Protein 3N0X (pdb70)

Nearest PDB structures (foldseek):
  4eyk-assembly1_A  TM=7.683E-01  e=2.616E-23  Rhodopseudomonas palustris BisB5
  3i45-assembly1_A  TM=7.660E-01  e=7.668E-22  Rhodospirillum rubrum ATCC 11170
  4evr-assembly1_A  TM=7.223E-01  e=6.754E-21  Rhodopseudomonas palustris CGA009
  3i09-assembly2_B  TM=7.618E-01  e=1.055E-19  Burkholderia mallei
  3n0w-assembly2_B  TM=8.210E-01  e=8.557E-17  Paraburkholderia xenovorans LB400

Secondary structure (DSSP, 8-state):
-EEEEEEE--SSTTHHHHHHHHHH--HHHHTTT--BTTBPEEEEEEE-TT-HHHHHHHHHHHHHTS--SEEEE-SSHHHHHHHHHHHHHHT--EEE-S---GGGGTTT--TTEEE-SPPHHHHHHHHHHHH--TTEEEEEEEESSHHHHHHHHHHHHHHTTTT-EEEEEEEE-TT----HHHHHHHHHHHTT-SSEEEEEE---SSS-HHHHHH--GGGGTEEEEE----TTGGGGGGGS---EE-S--TTS--SHHHHHHHHHHHHHHSS---HHHHHHHHH--HHHHHHHHTS--HHHHHH------BTTB--B-TTT-BB----EEEEE--TTSSS-EEEEEE---TT--PPP----

CATH classification: 3.40.50.2300 (+1 more: 3.40.50.2300)

Radius of gyration: 20.74 Å; Cα contacts (8 Å, |Δi|>4): 827; chains: 1; bounding box: 63×39×49 Å

InterPro domains:
  IPR028081 Leucine-binding protein domain [PF13458] (19-359)
  IPR028082 Periplasmic binding protein-like I [SSF53822] (19-384)
  IPR051010 Branched-chain amino acid transport protein [PTHR30483] (4-380)

B-factor: mean 21.17, std 8.71, range [10.09, 65.75]

Organism: Rhodopseudomonas palustris (strain ATCC BAA-98 / CGA009) (NCBI:txid258594)

Solvent-accessible surface area: 14949 Å² total

Structure (mmCIF, N/CA/C/O backbone):
data_3N0X
#
_entry.id   3N0X
#
_cell.length_a   58.736
_cell.length_b   41.806
_cell.length_c   75.979
_cell.angle_alpha   90.000
_cell.angle_beta   110.630
_cell.angle_gamma   90.000
#
_symmetry.space_group_name_H-M   'P 1 21 1'
#
loop_
_entity.id
_entity.type
_entity.pdbx_description
1 polymer 'Possible substrate binding protein of ABC transporter system'
2 non-polymer GLYCEROL
3 water water
#
loop_
_atom_site.group_PDB
_atom_site.id
_atom_site.type_symbol
_atom_site.label_atom_id
_atom_site.label_alt_id
_atom_site.label_comp_id
_atom_site.label_asym_id
_atom_site.label_entity_id
_atom_site.label_seq_id
_atom_site.pdbx_PDB_ins_code
_atom_site.Cartn_x
_atom_site.Cartn_y
_atom_site.Cartn_z
_atom_site.occupancy
_atom_site.B_iso_or_equiv
_atom_site.auth_seq_id
_atom_site.auth_comp_id
_atom_site.auth_asym_id
_atom_site.auth_atom_id
_atom_site.pdbx_PDB_model_num
ATOM 1 N N . ASP A 1 4 ? -1.544 3.622 63.451 1.00 37.55 18 ASP A N 1
ATOM 2 C CA . ASP A 1 4 ? -1.094 2.523 64.357 1.00 38.06 18 ASP A CA 1
ATOM 3 C C . ASP A 1 4 ? 0.420 2.121 64.326 1.00 35.08 18 ASP A C 1
ATOM 4 O O . ASP A 1 4 ? 0.972 1.922 65.422 1.00 35.67 18 ASP A O 1
ATOM 9 N N . LEU A 1 5 ? 1.098 1.983 63.162 1.00 29.24 19 LEU A N 1
ATOM 10 C CA . LEU A 1 5 ? 2.571 1.943 63.169 1.00 24.86 19 LEU A CA 1
ATOM 11 C C . LEU A 1 5 ? 2.995 3.403 63.043 1.00 23.43 19 LEU A C 1
ATOM 12 O O . LEU A 1 5 ? 2.847 4.038 61.979 1.00 21.57 19 LEU A O 1
ATOM 17 N N . LYS A 1 6 ? 3.461 3.967 64.157 1.00 21.22 20 LYS A N 1
ATOM 18 C CA A LYS A 1 6 ? 3.770 5.381 64.231 0.50 20.77 20 LYS A CA 1
ATOM 19 C CA B LYS A 1 6 ? 3.767 5.381 64.190 0.50 20.67 20 LYS A CA 1
ATOM 20 C C . LYS A 1 6 ? 5.274 5.583 64.146 1.00 18.82 20 LYS A C 1
ATOM 21 O O . LYS A 1 6 ? 5.995 5.152 65.026 1.00 19.17 20 LYS A O 1
ATOM 26 N N . ILE A 1 7 ? 5.727 6.232 63.082 1.00 17.23 21 ILE A N 1
ATOM 27 C CA . ILE A 1 7 ? 7.161 6.504 62.849 1.00 17.14 21 ILE A CA 1
ATOM 28 C C . ILE A 1 7 ? 7.411 7.985 62.979 1.00 18.48 21 ILE A C 1
ATOM 29 O O . ILE A 1 7 ? 6.758 8.784 62.336 1.00 19.68 21 ILE A O 1
ATOM 34 N N . ALA A 1 8 ? 8.349 8.342 63.849 1.00 16.64 22 ALA A N 1
ATOM 35 C CA . ALA A 1 8 ? 8.752 9.709 64.021 1.00 16.62 22 ALA A CA 1
ATOM 36 C C . ALA A 1 8 ? 9.982 9.991 63.173 1.00 16.53 22 ALA A C 1
ATOM 37 O O . ALA A 1 8 ? 10.928 9.222 63.203 1.00 18.62 22 ALA A O 1
ATOM 39 N N . LEU A 1 9 ? 9.950 11.076 62.405 1.00 14.59 23 LEU A N 1
ATOM 40 C CA . LEU A 1 9 ? 11.119 11.558 61.713 1.00 14.38 23 LEU A CA 1
ATOM 41 C C . LEU A 1 9 ? 11.590 12.854 62.361 1.00 15.58 23 LEU A C 1
ATOM 42 O O . LEU A 1 9 ? 10.850 13.856 62.400 1.00 16.70 23 LEU A O 1
ATOM 47 N N . ILE A 1 10 ? 12.818 12.849 62.876 1.00 14.46 24 ILE A N 1
ATOM 48 C CA . ILE A 1 10 ? 13.417 14.039 63.463 1.00 15.06 24 ILE A CA 1
ATOM 49 C C . ILE A 1 10 ? 14.365 14.527 62.391 1.00 15.54 24 ILE A C 1
ATOM 50 O O . ILE A 1 10 ? 15.161 13.762 61.867 1.00 14.66 24 ILE A O 1
ATOM 55 N N . TYR A 1 11 ? 14.287 15.802 62.055 1.00 15.17 25 TYR A N 1
ATOM 56 C CA . TYR A 1 11 ? 15.062 16.377 60.953 1.00 15.15 25 TYR A CA 1
ATOM 57 C C . TYR A 1 11 ? 15.207 17.886 61.074 1.00 15.37 25 TYR A C 1
ATOM 58 O O . TYR A 1 11 ? 14.406 18.538 61.751 1.00 16.52 25 TYR A O 1
ATOM 67 N N . GLY A 1 12 ? 16.249 18.426 60.434 1.00 15.13 26 GLY A N 1
ATOM 68 C CA . GLY A 1 12 ? 16.511 19.850 60.522 1.00 16.87 26 GLY A CA 1
ATOM 69 C C . GLY A 1 12 ? 15.775 20.593 59.429 1.00 17.97 26 GLY A C 1
ATOM 70 O O . GLY A 1 12 ? 16.406 21.191 58.527 1.00 18.21 26 GLY A O 1
ATOM 71 N N . LYS A 1 13 ? 14.452 20.494 59.477 1.00 18.58 27 LYS A N 1
ATOM 72 C CA . LYS A 1 13 ? 13.573 21.063 58.447 1.00 20.34 27 LYS A CA 1
ATOM 73 C C . LYS A 1 13 ? 13.776 22.555 58.268 1.00 21.55 27 LYS A C 1
ATOM 74 O O . LYS A 1 13 ? 13.631 23.064 57.154 1.00 21.14 27 LYS A O 1
ATOM 80 N N . THR A 1 14 ? 14.061 23.283 59.348 1.00 21.51 28 THR A N 1
ATOM 81 C CA . THR A 1 14 ? 14.447 24.682 59.200 1.00 21.27 28 THR A CA 1
ATOM 82 C C . THR A 1 14 ? 15.866 24.894 59.677 1.00 21.61 28 THR A C 1
ATOM 83 O O . THR A 1 14 ? 16.414 24.123 60.439 1.00 20.80 28 THR A O 1
ATOM 87 N N . GLY A 1 15 ? 16.503 25.940 59.191 1.00 22.25 29 GLY A N 1
ATOM 88 C CA . GLY A 1 15 ? 17.890 26.150 59.509 1.00 22.36 29 GLY A CA 1
ATOM 89 C C . GLY A 1 15 ? 18.835 25.727 58.411 1.00 22.14 29 GLY A C 1
ATOM 90 O O . GLY A 1 15 ? 18.428 25.523 57.246 1.00 21.86 29 GLY A O 1
ATOM 91 N N . PRO A 1 16 ? 20.107 25.524 58.766 1.00 23.48 30 PRO A N 1
ATOM 92 C CA . PRO A 1 16 ? 21.118 25.353 57.731 1.00 22.74 30 PRO A CA 1
ATOM 93 C C . PRO A 1 16 ? 21.011 24.062 56.894 1.00 21.77 30 PRO A C 1
ATOM 94 O O . PRO A 1 16 ? 21.490 24.004 55.758 1.00 22.12 30 PRO A O 1
ATOM 98 N N . LEU A 1 17 ? 20.370 23.033 57.440 1.00 19.38 31 LEU A N 1
ATOM 99 C CA . LEU A 1 17 ? 20.285 21.755 56.738 1.00 18.39 31 LEU A CA 1
ATOM 100 C C . LEU A 1 17 ? 18.903 21.546 56.111 1.00 19.09 31 LEU A C 1
ATOM 101 O O . LEU A 1 17 ? 18.565 20.402 55.725 1.00 17.31 31 LEU A O 1
ATOM 106 N N . GLU A 1 18 ? 18.117 22.620 55.996 1.00 18.96 32 GLU A N 1
ATOM 107 C CA . GLU A 1 18 ? 16.751 22.557 55.425 1.00 18.91 32 GLU A CA 1
ATOM 108 C C . GLU A 1 18 ? 16.630 21.704 54.137 1.00 18.96 32 GLU A C 1
ATOM 109 O O . GLU A 1 18 ? 15.732 20.847 54.023 1.00 17.52 32 GLU A O 1
ATOM 112 N N . ALA A 1 19 ? 17.513 21.932 53.172 1.00 18.17 33 ALA A N 1
ATOM 113 C CA . ALA A 1 19 ? 17.374 21.251 51.873 1.00 19.26 33 ALA A CA 1
ATOM 114 C C . ALA A 1 19 ? 17.529 19.734 52.020 1.00 18.64 33 ALA A C 1
ATOM 115 O O . ALA A 1 19 ? 16.851 18.932 51.332 1.00 18.99 33 ALA A O 1
ATOM 117 N N . TYR A 1 20 ? 18.448 19.364 52.897 1.00 16.64 34 TYR A N 1
ATOM 118 C CA . TYR A 1 20 ? 18.788 17.969 53.097 1.00 17.02 34 TYR A CA 1
ATOM 119 C C . TYR A 1 20 ? 17.670 17.272 53.839 1.00 15.95 34 TYR A C 1
ATOM 120 O O . TYR A 1 20 ? 17.286 16.135 53.522 1.00 14.78 34 TYR A O 1
ATOM 129 N N . ALA A 1 21 ? 17.158 17.934 54.850 1.00 15.45 35 ALA A N 1
ATOM 130 C CA . ALA A 1 21 ? 16.031 17.408 55.634 1.00 13.70 35 ALA A CA 1
ATOM 131 C C . ALA A 1 21 ? 14.836 17.161 54.744 1.00 14.32 35 ALA A C 1
ATOM 132 O O . ALA A 1 21 ? 14.149 16.146 54.883 1.00 15.18 35 ALA A O 1
ATOM 134 N N . LYS A 1 22 ? 14.536 18.075 53.830 1.00 14.99 36 LYS A N 1
ATOM 135 C CA A LYS A 1 22 ? 13.389 17.876 52.950 0.50 14.56 36 LYS A CA 1
ATOM 136 C CA B LYS A 1 22 ? 13.421 17.892 52.908 0.50 15.05 36 LYS A CA 1
ATOM 137 C C . LYS A 1 22 ? 13.593 16.625 52.068 1.00 14.00 36 LYS A C 1
ATOM 138 O O . LYS A 1 22 ? 12.626 15.872 51.816 1.00 15.25 36 LYS A O 1
ATOM 143 N N . GLN A 1 23 ? 14.834 16.396 51.627 1.00 14.07 37 GLN A N 1
ATOM 144 C CA A GLN A 1 23 ? 15.134 15.210 50.826 0.60 13.63 37 GLN A CA 1
ATOM 145 C CA B GLN A 1 23 ? 15.135 15.224 50.821 0.40 13.54 37 GLN A CA 1
ATOM 146 C C . GLN A 1 23 ? 15.013 13.925 51.636 1.00 12.61 37 GLN A C 1
ATOM 147 O O . GLN A 1 23 ? 14.554 12.904 51.116 1.00 13.70 37 GLN A O 1
ATOM 158 N N . THR A 1 24 ? 15.444 13.953 52.904 1.00 12.83 38 THR A N 1
ATOM 159 C CA . THR A 1 24 ? 15.290 12.799 53.771 1.00 12.61 38 THR A CA 1
ATOM 160 C C . THR A 1 24 ? 13.806 12.436 53.835 1.00 13.05 38 THR A C 1
ATOM 161 O O . THR A 1 24 ? 13.445 11.273 53.698 1.00 13.10 38 THR A O 1
ATOM 165 N N . GLU A 1 25 ? 12.951 13.422 54.066 1.00 11.93 39 GLU A N 1
ATOM 166 C CA . GLU A 1 25 ? 11.501 13.179 54.177 1.00 13.48 39 GLU A CA 1
ATOM 167 C C . GLU A 1 25 ? 10.949 12.597 52.875 1.00 13.68 39 GLU A C 1
ATOM 168 O O . GLU A 1 25 ? 10.192 11.637 52.904 1.00 12.49 39 GLU A O 1
ATOM 174 N N . THR A 1 26 ? 11.317 13.183 51.747 1.00 13.53 40 THR A N 1
ATOM 175 C CA . THR A 1 26 ? 10.888 12.620 50.446 1.00 13.37 40 THR A CA 1
ATOM 176 C C . THR A 1 26 ? 11.279 11.134 50.314 1.00 12.99 40 THR A C 1
ATOM 177 O O . THR A 1 26 ? 10.462 10.300 49.889 1.00 13.81 40 THR A O 1
ATOM 181 N N . GLY A 1 27 ? 12.524 10.814 50.661 1.00 12.45 41 GLY A N 1
ATOM 182 C CA . GLY A 1 27 ? 12.994 9.418 50.565 1.00 12.63 41 GLY A CA 1
ATOM 183 C C . GLY A 1 27 ? 12.239 8.506 51.498 1.00 13.06 41 GLY A C 1
ATOM 184 O O . GLY A 1 27 ? 11.884 7.356 51.135 1.00 12.17 41 GLY A O 1
ATOM 185 N N . LEU A 1 28 ? 12.017 8.959 52.735 1.00 13.18 42 LEU A N 1
ATOM 186 C CA . LEU A 1 28 ? 11.248 8.172 53.696 1.00 12.96 42 LEU A CA 1
ATOM 187 C C . LEU A 1 28 ? 9.832 7.876 53.138 1.00 11.60 42 LEU A C 1
ATOM 188 O O . LEU A 1 28 ? 9.380 6.714 53.163 1.00 13.08 42 LEU A O 1
ATOM 209 N N . GLY A 1 31 ? 10.029 5.511 50.117 1.00 12.36 45 GLY A N 1
ATOM 210 C CA . GLY A 1 31 ? 10.369 4.185 50.555 1.00 11.11 45 GLY A CA 1
ATOM 211 C C . GLY A 1 31 ? 9.226 3.410 51.205 1.00 11.95 45 GLY A C 1
ATOM 212 O O . GLY A 1 31 ? 9.067 2.204 50.976 1.00 13.05 45 GLY A O 1
ATOM 213 N N . LEU A 1 32 ? 8.422 4.116 52.012 1.00 12.01 46 LEU A N 1
ATOM 214 C CA . LEU A 1 32 ? 7.269 3.487 52.644 1.00 11.51 46 LEU A CA 1
ATOM 215 C C . LEU A 1 32 ? 6.207 3.146 51.574 1.00 12.18 46 LEU A C 1
ATOM 216 O O . LEU A 1 32 ? 5.542 2.101 51.634 1.00 13.61 46 LEU A O 1
ATOM 221 N N . GLU A 1 33 ? 6.046 4.051 50.618 1.00 12.78 47 GLU A N 1
ATOM 222 C CA . GLU A 1 33 ? 5.179 3.809 49.465 1.00 13.59 47 GLU A CA 1
ATOM 223 C C . GLU A 1 33 ? 5.632 2.525 48.717 1.00 12.20 47 GLU A C 1
ATOM 224 O O . GLU A 1 33 ? 4.841 1.607 48.423 1.00 14.13 47 GLU A O 1
ATOM 230 N N . TYR A 1 34 ? 6.930 2.452 48.409 1.00 13.07 48 TYR A N 1
ATOM 231 C CA . TYR A 1 34 ? 7.464 1.280 47.692 1.00 12.63 48 TYR A CA 1
ATOM 232 C C . TYR A 1 34 ? 7.210 0.003 48.497 1.00 13.20 48 TYR A C 1
ATOM 233 O O . TYR A 1 34 ? 6.729 -1.014 47.947 1.00 14.54 48 TYR A O 1
ATOM 242 N N . ALA A 1 35 ? 7.551 0.035 49.788 1.00 12.76 49 ALA A N 1
ATOM 243 C CA . ALA A 1 35 ? 7.525 -1.172 50.651 1.00 14.29 49 ALA A CA 1
ATOM 244 C C . ALA A 1 35 ? 6.138 -1.713 50.800 1.00 16.33 49 ALA A C 1
ATOM 245 O O . ALA A 1 35 ? 5.982 -2.916 50.997 1.00 19.75 49 ALA A O 1
ATOM 247 N N . THR A 1 36 ? 5.133 -0.843 50.727 1.00 14.13 50 THR A N 1
ATOM 248 C CA . THR A 1 36 ? 3.739 -1.205 50.974 1.00 14.92 50 THR A CA 1
ATOM 249 C C . THR A 1 36 ? 2.902 -1.236 49.711 1.00 16.52 50 THR A C 1
ATOM 250 O O . THR A 1 36 ? 1.662 -1.342 49.779 1.00 18.20 50 THR A O 1
ATOM 254 N N . LYS A 1 37 ? 3.555 -1.148 48.537 1.00 17.47 51 LYS A N 1
ATOM 255 C CA . LYS A 1 37 ? 2.862 -1.121 47.244 1.00 18.43 51 LYS A CA 1
ATOM 256 C C . LYS A 1 37 ? 1.789 -0.050 47.214 1.00 17.70 51 LYS A C 1
ATOM 257 O O . LYS A 1 37 ? 0.692 -0.252 46.646 1.00 19.13 51 LYS A O 1
ATOM 263 N N . GLY A 1 38 ? 2.114 1.094 47.840 1.00 17.84 52 GLY A N 1
ATOM 264 C CA . GLY A 1 38 ? 1.243 2.252 47.916 1.00 19.51 52 GLY A CA 1
ATOM 265 C C . GLY A 1 38 ? 0.120 2.216 48.935 1.00 20.32 52 GLY A C 1
ATOM 266 O O . GLY A 1 38 ? -0.655 3.172 48.996 1.00 24.85 52 GLY A O 1
ATOM 267 N N . THR A 1 39 ? -0.034 1.134 49.686 1.00 18.59 53 THR A N 1
ATOM 268 C CA . THR A 1 39 ? -1.134 1.024 50.645 1.00 18.49 53 THR A CA 1
ATOM 269 C C . THR A 1 39 ? -0.888 1.779 51.946 1.00 18.91 53 THR A C 1
ATOM 270 O O . THR A 1 39 ? -1.838 2.095 52.669 1.00 19.95 53 THR A O 1
ATOM 282 N N . THR A 1 41 ? 0.032 0.477 54.538 1.00 20.65 55 THR A N 1
ATOM 283 C CA A THR A 1 41 ? -0.351 -0.444 55.604 0.50 22.58 55 THR A CA 1
ATOM 284 C CA B THR A 1 41 ? -0.378 -0.436 55.576 0.50 22.46 55 THR A CA 1
ATOM 285 C C . THR A 1 41 ? 0.613 -1.601 55.582 1.00 23.44 55 THR A C 1
ATOM 286 O O . THR A 1 41 ? 1.076 -2.004 54.518 1.00 22.13 55 THR A O 1
ATOM 293 N N . LEU A 1 42 ? 0.894 -2.130 56.772 1.00 23.89 56 LEU A N 1
ATOM 294 C CA . LEU A 1 42 ? 1.817 -3.232 56.970 1.00 25.74 56 LEU A CA 1
ATOM 295 C C . LEU A 1 42 ? 1.199 -4.205 57.962 1.00 26.89 56 LEU A C 1
ATOM 296 O O . LEU A 1 42 ? 0.989 -3.844 59.126 1.00 27.41 56 LEU A O 1
ATOM 301 N N . ASP A 1 43 ? 0.912 -5.420 57.503 1.00 30.52 57 ASP A N 1
ATOM 302 C CA . ASP A 1 43 ? 0.314 -6.455 58.361 1.00 32.76 57 ASP A CA 1
ATOM 303 C C . ASP A 1 43 ? -0.904 -5.870 59.104 1.00 33.93 57 ASP A C 1
ATOM 304 O O . ASP A 1 43 ? -1.031 -6.044 60.317 1.00 34.41 57 ASP A O 1
ATOM 309 N N . GLY A 1 44 ? -1.746 -5.129 58.382 1.00 34.24 58 GLY A N 1
ATOM 310 C CA . GLY A 1 44 ? -2.959 -4.534 58.962 1.00 35.87 58 GLY A CA 1
ATOM 311 C C . GLY A 1 44 ? -2.803 -3.187 59.667 1.00 36.64 58 GLY A C 1
ATOM 312 O O . GLY A 1 44 ? -3.801 -2.522 59.985 1.00 36.89 58 GLY A O 1
ATOM 313 N N . ARG A 1 45 ? -1.567 -2.774 59.940 1.00 34.12 59 ARG A N 1
ATOM 314 C CA . ARG A 1 45 ? -1.336 -1.520 60.633 1.00 33.62 59 ARG A CA 1
ATOM 315 C C . ARG A 1 45 ? -1.198 -0.405 59.619 1.00 29.37 59 ARG A C 1
ATOM 316 O O . ARG A 1 45 ? -0.381 -0.510 58.709 1.00 26.52 59 ARG A O 1
ATOM 324 N N . LYS A 1 46 ? -1.942 0.678 59.796 1.00 26.17 60 LYS A N 1
ATOM 325 C CA A LYS A 1 46 ? -1.777 1.880 58.999 0.40 25.58 60 LYS A CA 1
ATOM 326 C CA B LYS A 1 46 ? -1.758 1.864 58.970 0.60 25.82 60 LYS A CA 1
ATOM 327 C C . LYS A 1 46 ? -0.462 2.550 59.416 1.00 24.51 60 LYS A C 1
ATOM 328 O O . LYS A 1 46 ? -0.216 2.713 60.602 1.00 24.85 60 LYS A O 1
ATOM 339 N N . ILE A 1 47 ? 0.371 2.920 58.457 1.00 21.07 61 ILE A N 1
ATOM 340 C CA . ILE A 1 47 ? 1.648 3.602 58.784 1.00 20.33 61 ILE A CA 1
ATOM 341 C C . ILE A 1 47 ? 1.399 5.097 58.805 1.00 22.31 61 ILE A C 1
ATOM 342 O O . ILE A 1 47 ? 0.893 5.640 57.845 1.00 23.95 61 ILE A O 1
ATOM 347 N N . VAL A 1 48 ? 1.764 5.741 59.918 1.00 20.78 62 VAL A N 1
ATOM 348 C CA . VAL A 1 48 ? 1.626 7.191 60.084 1.00 21.82 62 VAL A CA 1
ATOM 349 C C . VAL A 1 48 ? 2.999 7.762 60.429 1.00 20.36 62 VAL A C 1
ATOM 350 O O . VAL A 1 48 ? 3.669 7.281 61.330 1.00 20.99 62 VAL A O 1
ATOM 354 N N . VAL A 1 49 ? 3.407 8.769 59.677 1.00 19.63 63 VAL A N 1
ATOM 355 C CA . VAL A 1 49 ? 4.656 9.447 59.923 1.00 19.74 63 VAL A CA 1
ATOM 356 C C . VAL A 1 49 ? 4.404 10.797 60.568 1.00 20.97 63 VAL A C 1
ATOM 357 O O . VAL A 1 49 ? 3.616 11.586 60.051 1.00 22.36 63 VAL A O 1
ATOM 361 N N . ILE A 1 50 ? 5.059 11.011 61.714 1.00 20.56 64 ILE A N 1
ATOM 362 C CA A ILE A 1 50 ? 5.035 12.252 62.487 0.50 22.15 64 ILE A CA 1
ATOM 363 C CA B ILE A 1 50 ? 4.999 12.320 62.358 0.50 21.99 64 ILE A CA 1
ATOM 364 C C . ILE A 1 50 ? 6.386 12.917 62.276 1.00 21.47 64 ILE A C 1
ATOM 365 O O . ILE A 1 50 ? 7.382 12.297 62.635 1.00 22.96 64 ILE A O 1
ATOM 374 N N . THR A 1 51 ? 6.435 14.134 61.747 1.00 21.20 65 THR A N 1
ATOM 375 C CA . THR A 1 51 ? 7.701 14.850 61.568 1.00 20.57 65 THR A CA 1
ATOM 376 C C . THR A 1 51 ? 7.918 15.913 62.663 1.00 21.09 65 THR A C 1
ATOM 377 O O . THR A 1 51 ? 6.968 16.560 63.119 1.00 21.81 65 THR A O 1
ATOM 381 N N . LYS A 1 52 ? 9.174 16.058 63.087 1.00 19.35 66 LYS A N 1
ATOM 382 C CA . LYS A 1 52 ? 9.553 16.971 64.157 1.00 18.42 66 LYS A CA 1
ATOM 383 C C . LYS A 1 52 ? 10.787 17.725 63.660 1.00 18.04 66 LYS A C 1
ATOM 384 O O . LYS A 1 52 ? 11.870 17.151 63.511 1.00 16.98 66 LYS A O 1
ATOM 390 N N . ASP A 1 53 ? 10.633 19.018 63.441 1.00 17.36 67 ASP A N 1
ATOM 391 C CA . ASP A 1 53 ? 11.735 19.876 63.062 1.00 17.15 67 ASP A CA 1
ATOM 392 C C . ASP A 1 53 ? 12.578 20.218 64.281 1.00 18.34 67 ASP A C 1
ATOM 393 O O . ASP A 1 53 ? 12.060 20.803 65.250 1.00 21.35 67 ASP A O 1
ATOM 398 N N . ASP A 1 54 ? 13.860 19.857 64.259 1.00 16.82 68 ASP A N 1
ATOM 399 C CA . ASP A 1 54 ? 14.764 20.210 65.353 1.00 17.80 68 ASP A CA 1
ATOM 400 C C . ASP A 1 54 ? 15.646 21.422 65.100 1.00 19.44 68 ASP A C 1
ATOM 401 O O . ASP A 1 54 ? 16.437 21.791 65.956 1.00 19.10 68 ASP A O 1
ATOM 406 N N . GLN A 1 55 ? 15.503 22.043 63.934 1.00 19.62 69 GLN A N 1
ATOM 407 C CA . GLN A 1 55 ? 16.288 23.208 63.534 1.00 19.31 69 GLN A CA 1
ATOM 408 C C . GLN A 1 55 ? 17.789 22.982 63.582 1.00 18.85 69 GLN A C 1
ATOM 409 O O . GLN A 1 55 ? 18.555 23.922 63.609 1.00 19.75 69 GLN A O 1
ATOM 415 N N . SER A 1 56 ? 18.203 21.722 63.535 1.00 17.57 70 SER A N 1
ATOM 416 C CA . SER A 1 56 ? 19.604 21.345 63.711 1.00 18.78 70 SER A CA 1
ATOM 417 C C . SER A 1 56 ? 20.202 21.950 64.992 1.00 18.67 70 SER A C 1
ATOM 418 O O . SER A 1 56 ? 21.399 22.291 65.027 1.00 19.61 70 SER A O 1
ATOM 421 N N . LYS A 1 57 ? 19.361 22.080 66.022 1.00 19.86 71 LYS A N 1
ATOM 422 C CA A LYS A 1 57 ? 19.803 22.529 67.345 0.50 19.36 71 LYS A CA 1
ATOM 423 C CA B LYS A 1 57 ? 19.794 22.535 67.348 0.50 19.36 71 LYS A CA 1
ATOM 424 C C . LYS A 1 57 ? 19.689 21.354 68.327 1.00 18.79 71 LYS A C 1
ATOM 425 O O . LYS A 1 57 ? 18.606 20.820 68.546 1.00 20.50 71 LYS A O 1
ATOM 436 N N . PRO A 1 58 ? 20.816 20.947 68.928 1.00 18.90 72 PRO A N 1
ATOM 437 C CA . PRO A 1 58 ? 20.766 19.729 69.753 1.00 19.47 72 PRO A CA 1
ATOM 438 C C . PRO A 1 58 ? 19.759 19.731 70.885 1.00 19.72 72 PRO A C 1
ATOM 439 O O . PRO A 1 58 ? 19.099 18.721 71.102 1.00 20.26 72 PRO A O 1
ATOM 443 N N . ASP A 1 59 ? 19.603 20.852 71.595 1.00 21.20 73 ASP A N 1
ATOM 444 C CA . ASP A 1 59 ? 18.646 20.889 72.711 1.00 22.83 73 ASP A CA 1
ATOM 445 C C . ASP A 1 59 ? 17.202 20.724 72.216 1.00 21.11 73 ASP A C 1
ATOM 446 O O . ASP A 1 59 ? 16.368 20.105 72.868 1.00 21.43 73 ASP A O 1
ATOM 451 N N . LEU A 1 60 ? 16.901 21.303 71.060 1.00 20.39 74 LEU A N 1
ATOM 452 C CA . LEU A 1 60 ? 15.585 21.165 70.477 1.00 19.86 74 LEU A CA 1
ATOM 453 C C . LEU A 1 60 ? 15.388 19.732 69.988 1.00 18.61 74 LEU A C 1
ATOM 454 O O . LEU A 1 60 ? 14.279 19.206 70.074 1.00 19.98 74 LEU A O 1
ATOM 459 N N . SER A 1 61 ? 16.452 19.110 69.481 1.00 16.81 75 SER A N 1
ATOM 460 C CA . SER A 1 61 ? 16.360 17.739 68.990 1.00 16.26 75 SER A CA 1
ATOM 461 C C . SER A 1 61 ? 15.996 16.768 70.117 1.00 17.20 75 SER A C 1
ATOM 462 O O . SER A 1 61 ? 15.078 15.938 69.980 1.00 16.96 75 SER A O 1
ATOM 465 N N . LYS A 1 62 ? 16.680 16.907 71.265 1.00 18.64 76 LYS A N 1
ATOM 466 C CA A LYS A 1 62 ? 16.451 16.050 72.432 0.50 18.76 76 LYS A CA 1
ATOM 467 C CA B LYS A 1 62 ? 16.440 15.976 72.357 0.50 19.00 76 LYS A CA 1
ATOM 468 C C . LYS A 1 62 ? 15.017 16.149 72.886 1.00 19.59 76 LYS A C 1
ATOM 469 O O . LYS A 1 62 ? 14.374 15.156 73.234 1.00 19.24 76 LYS A O 1
ATOM 478 N N . ALA A 1 63 ? 14.506 17.395 72.903 1.00 19.46 77 ALA A N 1
ATOM 479 C CA . ALA A 1 63 ? 13.120 17.640 73.310 1.00 21.02 77 ALA A CA 1
ATOM 480 C C . ALA A 1 63 ? 12.104 17.089 72.303 1.00 20.41 77 ALA A C 1
ATOM 481 O O . ALA A 1 63 ? 11.088 16.459 72.689 1.00 19.64 77 ALA A O 1
ATOM 483 N N . ALA A 1 64 ? 12.367 17.300 71.010 1.00 19.60 78 ALA A N 1
ATOM 484 C CA . ALA A 1 64 ? 11.476 16.780 69.942 1.00 17.96 78 ALA A CA 1
ATOM 485 C C . ALA A 1 64 ? 11.381 15.273 69.980 1.00 16.58 78 ALA A C 1
ATOM 486 O O . ALA A 1 64 ? 10.316 14.694 69.838 1.00 17.50 78 ALA A O 1
ATOM 488 N N . LEU A 1 65 ? 12.510 14.618 70.194 1.00 17.52 79 LEU A N 1
ATOM 489 C CA . LEU A 1 65 ? 12.519 13.161 70.189 1.00 15.63 79 LEU A CA 1
ATOM 490 C C . LEU A 1 65 ? 11.783 12.592 71.402 1.00 16.47 79 LEU A C 1
ATOM 491 O O . LEU A 1 65 ? 11.044 11.629 71.283 1.00 16.79 79 LEU A O 1
ATOM 496 N N . ALA A 1 66 ? 12.018 13.189 72.569 1.00 18.51 80 ALA A N 1
ATOM 497 C CA . ALA A 1 66 ? 11.287 12.802 73.755 1.00 19.91 80 ALA A CA 1
ATOM 498 C C . ALA A 1 66 ? 9.789 12.979 73.548 1.00 19.44 80 ALA A C 1
ATOM 499 O O . ALA A 1 66 ? 8.990 12.108 73.864 1.00 20.62 80 ALA A O 1
ATOM 501 N N . GLU A 1 67 ? 9.413 14.119 72.984 1.00 19.68 81 GLU A N 1
ATOM 502 C CA . GLU A 1 67 ? 8.010 14.367 72.684 1.00 21.65 81 GLU A CA 1
ATOM 503 C C . GLU A 1 67 ? 7.428 13.317 71.729 1.00 20.04 81 GLU A C 1
ATOM 504 O O . GLU A 1 67 ? 6.285 12.865 71.882 1.00 21.53 81 GLU A O 1
ATOM 510 N N . ALA A 1 68 ? 8.219 12.905 70.751 1.00 19.25 82 ALA A N 1
ATOM 511 C CA . ALA A 1 68 ? 7.779 11.885 69.810 1.00 18.42 82 ALA A CA 1
ATOM 512 C C . ALA A 1 68 ? 7.464 10.577 70.490 1.00 18.99 82 ALA A C 1
ATOM 513 O O . ALA A 1 68 ? 6.447 9.962 70.204 1.00 20.99 82 ALA A O 1
ATOM 515 N N . TYR A 1 69 ? 8.360 10.128 71.352 1.00 18.50 83 TYR A N 1
ATOM 516 C CA . TYR A 1 69 ? 8.167 8.888 72.063 1.00 18.79 83 TYR A CA 1
ATOM 517 C C . TYR A 1 69 ? 7.073 8.944 73.122 1.00 21.29 83 TYR A C 1
ATOM 518 O O . TYR A 1 69 ? 6.346 7.972 73.324 1.00 25.11 83 TYR A O 1
ATOM 527 N N . GLN A 1 70 ? 6.997 10.064 73.822 1.00 21.29 84 GLN A N 1
ATOM 528 C CA . GLN A 1 70 ? 6.122 10.171 74.998 1.00 23.94 84 GLN A CA 1
ATOM 529 C C A GLN A 1 70 ? 4.726 10.764 74.809 0.50 25.74 84 GLN A C 1
ATOM 530 C C B GLN A 1 70 ? 4.757 10.564 74.415 0.50 24.47 84 GLN A C 1
ATOM 531 O O A GLN A 1 70 ? 3.816 10.416 75.557 0.50 27.81 84 GLN A O 1
ATOM 532 O O B GLN A 1 70 ? 3.926 9.686 74.148 0.50 24.75 84 GLN A O 1
ATOM 538 N N A ASP A 1 71 ? 4.591 11.746 73.925 0.50 26.13 85 ASP A N 1
ATOM 539 N N B ASP A 1 71 ? 4.589 11.837 74.094 0.50 25.53 85 ASP A N 1
ATOM 540 C CA . ASP A 1 71 ? 3.306 12.389 73.655 1.00 27.40 85 ASP A CA 1
ATOM 541 C C . ASP A 1 71 ? 2.681 11.799 72.390 1.00 29.86 85 ASP A C 1
ATOM 542 O O . ASP A 1 71 ? 1.484 11.480 72.359 1.00 30.17 85 ASP A O 1
ATOM 547 N N . ASP A 1 72 ? 3.490 11.653 71.343 1.00 28.45 86 ASP A N 1
ATOM 548 C CA . ASP A 1 72 ? 2.982 11.133 70.071 1.00 28.80 86 ASP A CA 1
ATOM 549 C C . ASP A 1 72 ? 2.888 9.625 70.075 1.00 27.79 86 ASP A C 1
ATOM 550 O O . ASP A 1 72 ? 2.289 9.050 69.177 1.00 32.74 86 ASP A O 1
ATOM 555 N N . GLY A 1 73 ? 3.511 8.961 71.038 1.00 25.47 87 GLY A N 1
ATOM 556 C CA . GLY A 1 73 ? 3.474 7.505 71.099 1.00 24.84 87 GLY A CA 1
ATOM 557 C C . GLY A 1 73 ? 4.185 6.833 69.920 1.00 26.71 87 GLY A C 1
ATOM 558 O O . GLY A 1 73 ? 3.844 5.695 69.545 1.00 26.78 87 GLY A O 1
ATOM 559 N N . ALA A 1 74 ? 5.190 7.500 69.351 1.00 23.33 88 ALA A N 1
ATOM 560 C CA . ALA A 1 74 ? 5.942 6.875 68.254 1.00 20.88 88 ALA A CA 1
ATOM 561 C C . ALA A 1 74 ? 6.523 5.531 68.660 1.00 22.58 88 ALA A C 1
ATOM 562 O O . ALA A 1 74 ? 7.058 5.359 69.769 1.00 24.14 88 ALA A O 1
ATOM 564 N N . ASP A 1 75 ? 6.396 4.545 67.779 1.00 20.12 89 ASP A N 1
ATOM 565 C CA . ASP A 1 75 ? 6.939 3.229 68.016 1.00 20.48 89 ASP A CA 1
ATOM 566 C C . ASP A 1 75 ? 8.444 3.177 67.774 1.00 19.60 89 ASP A C 1
ATOM 567 O O . ASP A 1 75 ? 9.133 2.319 68.315 1.00 21.24 89 ASP A O 1
ATOM 572 N N . ILE A 1 76 ? 8.931 4.074 66.924 1.00 18.51 90 ILE A N 1
ATOM 573 C CA . ILE A 1 76 ? 10.310 4.076 66.477 1.00 17.12 90 ILE A CA 1
ATOM 574 C C . ILE A 1 76 ? 10.555 5.453 65.878 1.00 16.17 90 ILE A C 1
ATOM 575 O O . ILE A 1 76 ? 9.614 6.139 65.471 1.00 16.77 90 ILE A O 1
ATOM 580 N N . ALA A 1 77 ? 11.805 5.904 65.924 1.00 15.66 91 ALA A N 1
ATOM 581 C CA . ALA A 1 77 ? 12.153 7.194 65.349 1.00 14.95 91 ALA A CA 1
ATOM 582 C C . ALA A 1 77 ? 13.327 7.045 64.414 1.00 14.45 91 ALA A C 1
ATOM 583 O O . ALA A 1 77 ? 14.134 6.114 64.537 1.00 14.58 91 ALA A O 1
ATOM 585 N N . ILE A 1 78 ? 13.391 7.985 63.474 1.00 13.44 92 ILE A N 1
ATOM 586 C CA . ILE A 1 78 ? 14.495 8.131 62.523 1.00 13.35 92 ILE A CA 1
ATOM 587 C C . ILE A 1 78 ? 14.981 9.550 62.623 1.00 13.27 92 ILE A C 1
ATOM 588 O O . ILE A 1 78 ? 14.168 10.459 62.650 1.00 14.92 92 ILE A O 1
ATOM 593 N N . GLY A 1 79 ? 16.297 9.767 62.740 1.00 13.45 93 GLY A N 1
ATOM 594 C CA . GLY A 1 79 ? 16.835 11.122 62.768 1.00 14.84 93 GLY A CA 1
ATOM 595 C C . GLY A 1 79 ? 18.340 11.115 62.922 1.00 14.58 93 GLY A C 1
ATOM 596 O O . GLY A 1 79 ? 18.941 10.035 63.105 1.00 14.82 93 GLY A O 1
ATOM 597 N N . THR A 1 80 ? 19.013 12.250 62.799 1.00 13.92 94 THR A N 1
ATOM 598 C CA . THR A 1 80 ? 18.492 13.533 62.346 1.00 13.59 94 THR A CA 1
ATOM 599 C C . THR A 1 80 ? 19.563 14.110 61.426 1.00 14.66 94 THR A C 1
ATOM 600 O O . THR A 1 80 ? 20.572 13.431 61.134 1.00 14.29 94 THR A O 1
ATOM 604 N N . SER A 1 81 ? 19.345 15.323 60.914 1.00 14.38 95 SER A N 1
ATOM 605 C CA . SER A 1 81 ? 20.194 15.829 59.846 1.00 15.21 95 SER A CA 1
ATOM 606 C C . SER A 1 81 ? 21.600 16.161 60.331 1.00 14.99 95 SER A C 1
ATOM 607 O O . SER A 1 81 ? 22.587 15.943 59.636 1.00 16.94 95 SER A O 1
ATOM 610 N N . SER A 1 82 ? 21.681 16.732 61.524 1.00 13.87 96 SER A N 1
ATOM 611 C CA . SER A 1 82 ? 22.946 17.169 62.136 1.00 16.21 96 SER A CA 1
ATOM 612 C C . SER A 1 82 ? 23.519 16.106 63.052 1.00 15.96 96 SER A C 1
ATOM 613 O O . SER A 1 82 ? 22.787 15.610 63.901 1.00 16.52 96 SER A O 1
ATOM 616 N N . SER A 1 83 ? 24.794 15.745 62.872 1.00 15.77 97 SER A N 1
ATOM 617 C CA . SER A 1 83 ? 25.446 14.802 63.792 1.00 16.41 97 SER A CA 1
ATOM 618 C C . SER A 1 83 ? 25.456 15.268 65.234 1.00 16.16 97 SER A C 1
ATOM 619 O O . SER A 1 83 ? 25.286 14.444 66.152 1.00 16.29 97 SER A O 1
ATOM 622 N N . ALA A 1 84 ? 25.688 16.562 65.476 1.00 15.99 98 ALA A N 1
ATOM 623 C CA . ALA A 1 84 ? 25.649 17.056 66.842 1.00 16.53 98 ALA A CA 1
ATOM 624 C C . ALA A 1 84 ? 24.275 16.878 67.488 1.00 15.82 98 ALA A C 1
ATOM 625 O O . ALA A 1 84 ? 24.189 16.463 68.650 1.00 18.00 98 ALA A O 1
ATOM 627 N N . ALA A 1 85 ? 23.209 17.119 66.730 1.00 15.67 99 ALA A N 1
ATOM 628 C CA . ALA A 1 85 ? 21.867 16.876 67.237 1.00 16.81 99 ALA A CA 1
ATOM 629 C C . ALA A 1 85 ? 21.633 15.361 67.470 1.00 15.89 99 ALA A C 1
ATOM 630 O O . ALA A 1 85 ? 21.057 14.971 68.469 1.00 17.49 99 ALA A O 1
ATOM 632 N N . ALA A 1 86 ? 22.060 14.522 66.539 1.00 15.69 100 ALA A N 1
ATOM 633 C CA . ALA A 1 86 ? 21.876 13.080 66.680 1.00 16.27 100 ALA A CA 1
ATOM 634 C C . ALA A 1 86 ? 22.605 12.544 67.913 1.00 16.19 100 ALA A C 1
ATOM 635 O O . ALA A 1 86 ? 22.047 11.721 68.656 1.00 16.16 100 ALA A O 1
ATOM 637 N N . LEU A 1 87 ? 23.829 13.011 68.146 1.00 16.92 101 LEU A N 1
ATOM 638 C CA . LEU A 1 87 ? 24.594 12.564 69.324 1.00 18.04 101 LEU A CA 1
ATOM 639 C C . LEU A 1 87 ? 23.872 12.953 70.627 1.00 18.38 101 LEU A C 1
ATOM 640 O O . LEU A 1 87 ? 23.783 12.143 71.573 1.00 17.79 101 LEU A O 1
ATOM 645 N N . ALA A 1 88 ? 23.290 14.152 70.659 1.00 18.04 102 ALA A N 1
ATOM 646 C CA . ALA A 1 88 ? 22.535 14.599 71.816 1.00 19.92 102 ALA A CA 1
ATOM 647 C C . ALA A 1 88 ? 21.296 13.754 72.047 1.00 19.56 102 ALA A C 1
ATOM 648 O O . ALA A 1 88 ? 20.842 13.600 73.183 1.00 21.09 102 ALA A O 1
ATOM 650 N N . ASP A 1 89 ? 20.742 13.231 70.963 1.00 16.43 103 ASP A N 1
ATOM 651 C CA . ASP A 1 89 ? 19.518 12.446 71.034 1.00 15.91 103 ASP A CA 1
ATOM 652 C C . ASP A 1 89 ? 19.703 11.000 71.507 1.00 17.48 103 ASP A C 1
ATOM 653 O O . ASP A 1 89 ? 18.735 10.381 71.922 1.00 17.29 103 ASP A O 1
ATOM 658 N N . LEU A 1 90 ? 20.917 10.454 71.409 1.00 16.77 104 LEU A N 1
ATOM 659 C CA . LEU A 1 90 ? 21.077 9.024 71.671 1.00 15.83 104 LEU A CA 1
ATOM 660 C C . LEU A 1 90 ? 20.579 8.622 73.083 1.00 16.47 104 LEU A C 1
ATOM 661 O O . LEU A 1 90 ? 19.877 7.635 73.227 1.00 17.92 104 LEU A O 1
ATOM 666 N N . PRO A 1 91 ? 20.917 9.409 74.132 1.00 17.43 105 PRO A N 1
ATOM 667 C CA . PRO A 1 91 ? 20.457 9.034 75.477 1.00 17.52 105 PRO A CA 1
ATOM 668 C C . PRO A 1 91 ? 18.941 9.081 75.642 1.00 18.76 105 PRO A C 1
ATOM 669 O O . PRO A 1 91 ? 18.400 8.405 76.524 1.00 19.24 105 PRO A O 1
ATOM 673 N N . VAL A 1 92 ? 18.259 9.860 74.804 1.00 17.67 106 VAL A N 1
ATOM 674 C CA . VAL A 1 92 ? 16.794 9.928 74.840 1.00 18.78 106 VAL A CA 1
ATOM 675 C C . VAL A 1 92 ? 16.163 8.598 74.415 1.00 17.30 106 VAL A C 1
ATOM 676 O O . VAL A 1 92 ? 15.167 8.148 74.984 1.00 18.77 106 VAL A O 1
ATOM 680 N N . ALA A 1 93 ? 16.755 7.970 73.407 1.00 16.62 107 ALA A N 1
ATOM 681 C CA . ALA A 1 93 ? 16.308 6.651 73.006 1.00 16.34 107 ALA A CA 1
ATOM 682 C C . ALA A 1 93 ? 16.419 5.655 74.155 1.00 18.01 107 ALA A C 1
ATOM 683 O O . ALA A 1 93 ? 15.480 4.920 74.447 1.00 17.12 107 ALA A O 1
ATOM 685 N N . GLU A 1 94 ? 17.560 5.672 74.847 1.00 17.65 108 GLU A N 1
ATOM 686 C CA . GLU A 1 94 ? 17.765 4.779 75.971 1.00 18.73 108 GLU A CA 1
ATOM 687 C C . GLU A 1 94 ? 16.786 5.095 77.103 1.00 17.76 108 GLU A C 1
ATOM 688 O O . GLU A 1 94 ? 16.221 4.174 77.700 1.00 18.31 108 GLU A O 1
ATOM 694 N N . GLU A 1 95 ? 16.589 6.379 77.418 1.00 17.96 109 GLU A N 1
ATOM 695 C CA . GLU A 1 95 ? 15.683 6.768 78.518 1.00 19.43 109 GLU A CA 1
ATOM 696 C C . GLU A 1 95 ? 14.254 6.271 78.300 1.00 18.05 109 GLU A C 1
ATOM 697 O O . GLU A 1 95 ? 13.599 5.827 79.223 1.00 19.05 109 GLU A O 1
ATOM 700 N N . ASN A 1 96 ? 13.789 6.369 77.050 1.00 17.29 110 ASN A N 1
ATOM 701 C CA . ASN A 1 96 ? 12.447 5.950 76.676 1.00 17.91 110 ASN A CA 1
ATOM 702 C C . ASN A 1 96 ? 12.303 4.495 76.242 1.00 18.29 110 ASN A C 1
ATOM 703 O O . ASN A 1 96 ? 11.193 4.053 75.987 1.00 18.97 110 ASN A O 1
ATOM 708 N N . LYS A 1 97 ? 13.432 3.776 76.175 1.00 18.51 111 LYS A N 1
ATOM 709 C CA A LYS A 1 97 ? 13.474 2.376 75.737 0.60 17.42 111 LYS A CA 1
ATOM 710 C CA B LYS A 1 97 ? 13.445 2.366 75.760 0.40 17.72 111 LYS A CA 1
ATOM 711 C C . LYS A 1 97 ? 12.779 2.204 74.388 1.00 17.49 111 LYS A C 1
ATOM 712 O O . LYS A 1 97 ? 11.949 1.336 74.203 1.00 17.48 111 LYS A O 1
ATOM 723 N N . LYS A 1 98 ? 13.175 3.065 73.451 1.00 16.75 112 LYS A N 1
ATOM 724 C CA A LYS A 1 98 ? 12.673 3.067 72.078 0.40 15.81 112 LYS A CA 1
ATOM 725 C CA B LYS A 1 98 ? 12.672 3.034 72.087 0.60 16.47 112 LYS A CA 1
ATOM 726 C C . LYS A 1 98 ? 13.852 3.189 71.116 1.00 16.09 112 LYS A C 1
ATOM 727 O O . LYS A 1 98 ? 14.861 3.812 71.429 1.00 15.31 112 LYS A O 1
ATOM 738 N N . ILE A 1 99 ? 13.719 2.592 69.942 1.00 16.53 113 ILE A N 1
ATOM 739 C CA . ILE A 1 99 ? 14.778 2.618 68.954 1.00 14.94 113 ILE A CA 1
ATOM 740 C C . ILE A 1 99 ? 14.847 3.970 68.243 1.00 14.58 113 ILE A C 1
ATOM 741 O O . ILE A 1 99 ? 13.821 4.578 67.919 1.00 15.31 113 ILE A O 1
ATOM 746 N N . LEU A 1 100 ? 16.071 4.392 67.961 1.00 13.37 114 LEU A N 1
ATOM 747 C CA . LEU A 1 100 ? 16.357 5.500 67.063 1.00 12.38 114 LEU A CA 1
ATOM 748 C C . LEU A 1 100 ? 17.217 4.944 65.928 1.00 12.47 114 LEU A C 1
ATOM 749 O O . LEU A 1 100 ? 18.296 4.398 66.174 1.00 14.16 114 LEU A O 1
ATOM 754 N N . ILE A 1 101 ? 16.727 5.077 64.699 1.00 13.05 115 ILE A N 1
ATOM 755 C CA . ILE A 1 101 ? 17.486 4.716 63.501 1.00 13.33 115 ILE A CA 1
ATOM 756 C C . ILE A 1 101 ? 18.121 6.009 63.024 1.00 12.46 115 ILE A C 1
ATOM 757 O O . ILE A 1 101 ? 17.439 6.982 62.669 1.00 15.68 115 ILE A O 1
ATOM 762 N N . VAL A 1 102 ? 19.439 6.047 63.057 1.00 12.53 116 VAL A N 1
ATOM 763 C CA . VAL A 1 102 ? 20.163 7.267 62.734 1.00 12.70 116 VAL A CA 1
ATOM 764 C C . VAL A 1 102 ? 20.319 7.381 61.223 1.00 12.18 116 VAL A C 1
ATOM 765 O O . VAL A 1 102 ? 20.855 6.479 60.560 1.00 12.87 116 VAL A O 1
ATOM 769 N N . GLU A 1 103 ? 19.846 8.523 60.719 1.00 13.10 117 GLU A N 1
ATOM 770 C CA . GLU A 1 103 ? 19.796 8.813 59.287 1.00 11.59 117 GLU A CA 1
ATOM 771 C C . GLU A 1 103 ? 19.463 10.280 59.148 1.00 12.97 117 GLU A C 1
ATOM 772 O O . GLU A 1 103 ? 18.409 10.698 59.618 1.00 13.65 117 GLU A O 1
ATOM 778 N N . PRO A 1 104 ? 20.305 11.057 58.453 1.00 12.89 118 PRO A N 1
ATOM 779 C CA . PRO A 1 104 ? 21.564 10.741 57.755 1.00 13.09 118 PRO A CA 1
ATOM 780 C C . PRO A 1 104 ? 22.866 10.878 58.525 1.00 13.93 118 PRO A C 1
ATOM 781 O O . PRO A 1 104 ? 23.904 10.552 57.960 1.00 14.93 118 PRO A O 1
ATOM 785 N N . ALA A 1 105 ? 22.806 11.333 59.771 1.00 14.76 119 ALA A N 1
ATOM 786 C CA . ALA A 1 105 ? 24.029 11.728 60.523 1.00 13.49 119 ALA A CA 1
ATOM 787 C C . ALA A 1 105 ? 25.144 10.695 60.428 1.00 12.73 119 ALA A C 1
ATOM 788 O O . ALA A 1 105 ? 24.935 9.523 60.777 1.00 14.29 119 ALA A O 1
ATOM 790 N N . VAL A 1 106 ? 26.340 11.157 60.064 1.00 13.94 120 VAL A N 1
ATOM 791 C CA . VAL A 1 106 ? 27.489 10.300 59.766 1.00 14.39 120 VAL A CA 1
ATOM 792 C C . VAL A 1 106 ? 28.501 10.108 60.910 1.00 13.08 120 VAL A C 1
ATOM 793 O O . VAL A 1 106 ? 29.368 9.267 60.802 1.00 14.49 120 VAL A O 1
ATOM 797 N N . ALA A 1 107 ? 28.422 10.875 61.988 1.00 14.28 121 ALA A N 1
ATOM 798 C CA . ALA A 1 107 ? 29.500 10.883 62.983 1.00 13.56 121 ALA A CA 1
ATOM 799 C C . ALA A 1 107 ? 29.827 9.493 63.488 1.00 14.95 121 ALA A C 1
ATOM 800 O O . ALA A 1 107 ? 28.937 8.751 63.907 1.00 13.85 121 ALA A O 1
ATOM 802 N N . ASP A 1 108 ? 31.108 9.133 63.453 1.00 14.21 122 ASP A N 1
ATOM 803 C CA . ASP A 1 108 ? 31.515 7.787 63.864 1.00 14.95 122 ASP A CA 1
ATOM 804 C C . ASP A 1 108 ? 31.114 7.448 65.284 1.00 14.98 122 ASP A C 1
ATOM 805 O O . ASP A 1 108 ? 30.762 6.302 65.587 1.00 16.56 122 ASP A O 1
ATOM 810 N N . GLN A 1 109 ? 31.166 8.446 66.163 1.00 15.36 123 GLN A N 1
ATOM 811 C CA . GLN A 1 109 ? 30.916 8.209 67.597 1.00 15.94 123 GLN A CA 1
ATOM 812 C C . GLN A 1 109 ? 29.507 7.661 67.883 1.00 14.19 123 GLN A C 1
ATOM 813 O O . GLN A 1 109 ? 29.304 7.031 68.933 1.00 15.74 123 GLN A O 1
ATOM 819 N N . ILE A 1 110 ? 28.559 7.883 66.969 1.00 15.56 124 ILE A N 1
ATOM 820 C CA . ILE A 1 110 ? 27.194 7.429 67.134 1.00 14.91 124 ILE A CA 1
ATOM 821 C C . ILE A 1 110 ? 27.120 5.916 67.255 1.00 14.94 124 ILE A C 1
ATOM 822 O O . ILE A 1 110 ? 26.280 5.412 68.001 1.00 16.73 124 ILE A O 1
ATOM 827 N N . THR A 1 111 ? 27.968 5.206 66.522 1.00 14.95 125 THR A N 1
ATOM 828 C CA . THR A 1 111 ? 28.042 3.755 66.638 1.00 14.69 125 THR A CA 1
ATOM 829 C C . THR A 1 111 ? 29.339 3.319 67.350 1.00 16.87 125 THR A C 1
ATOM 830 O O . THR A 1 111 ? 29.722 2.127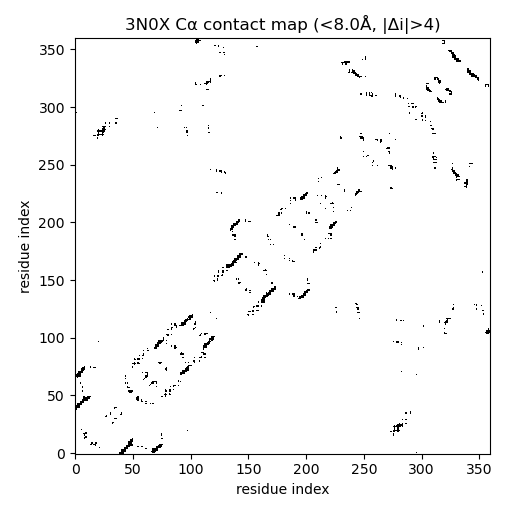 67.300 1.00 19.09 125 THR A O 1
ATOM 834 N N . GLY A 1 112 ? 29.978 4.263 68.019 1.00 17.05 126 GLY A N 1
ATOM 835 C CA . GLY A 1 112 ? 31.210 4.013 68.733 1.00 18.73 126 GLY A CA 1
ATOM 836 C C . GLY A 1 112 ? 31.077 4.318 70.209 1.00 19.60 126 GLY A C 1
ATOM 837 O O . GLY A 1 112 ? 30.265 3.727 70.905 1.00 18.19 126 GLY A O 1
ATOM 838 N N . GLU A 1 113 ? 31.859 5.298 70.656 1.00 21.29 127 GLU A N 1
ATOM 839 C CA . GLU A 1 113 ? 31.975 5.647 72.065 1.00 22.68 127 GLU A CA 1
ATOM 840 C C . GLU A 1 113 ? 30.659 6.095 72.686 1.00 20.90 127 GLU A C 1
ATOM 841 O O . GLU A 1 113 ? 30.454 5.919 73.887 1.00 21.29 127 GLU A O 1
ATOM 844 N N . LYS A 1 114 ? 29.769 6.665 71.868 1.00 18.27 128 LYS A N 1
ATOM 845 C CA . LYS A 1 114 ? 28.524 7.244 72.388 1.00 18.40 128 LYS A CA 1
ATOM 846 C C . LYS A 1 114 ? 27.304 6.381 72.094 1.00 16.96 128 LYS A C 1
ATOM 847 O O . LYS A 1 114 ? 26.166 6.751 72.389 1.00 19.12 128 LYS A O 1
ATOM 853 N N . TRP A 1 115 ? 27.548 5.212 71.520 1.00 17.20 129 TRP A N 1
ATOM 854 C CA . TRP A 1 115 ? 26.479 4.290 71.165 1.00 15.63 129 TRP A CA 1
ATOM 855 C C . TRP A 1 115 ? 25.761 3.692 72.388 1.00 15.71 129 TRP A C 1
ATOM 856 O O . TRP A 1 115 ? 26.334 3.563 73.471 1.00 17.50 129 TRP A O 1
ATOM 867 N N . ASN A 1 116 ? 24.503 3.347 72.185 1.00 16.53 130 ASN A N 1
ATOM 868 C CA . ASN A 1 116 ? 23.780 2.461 73.101 1.00 15.24 130 ASN A CA 1
ATOM 869 C C . ASN A 1 116 ? 22.902 1.486 72.307 1.00 15.77 130 ASN A C 1
ATOM 870 O O . ASN A 1 116 ? 22.709 1.662 71.093 1.00 16.50 130 ASN A O 1
ATOM 875 N N . ARG A 1 117 ? 22.421 0.462 73.002 1.00 17.13 131 ARG A N 1
ATOM 876 C CA . ARG A 1 117 ? 21.716 -0.655 72.378 1.00 16.04 131 ARG A CA 1
ATOM 877 C C . ARG A 1 117 ? 20.446 -0.297 71.598 1.00 16.00 131 ARG A C 1
ATOM 878 O O . ARG A 1 117 ? 19.977 -1.091 70.799 1.00 17.87 131 ARG A O 1
ATOM 886 N N . TYR A 1 118 ? 19.876 0.871 71.857 1.00 15.62 132 TYR A N 1
ATOM 887 C CA . TYR A 1 118 ? 18.658 1.327 71.172 1.00 14.96 132 TYR A CA 1
ATOM 888 C C . TYR A 1 118 ? 18.950 2.052 69.850 1.00 15.01 132 TYR A C 1
ATOM 889 O O . TYR A 1 118 ? 18.027 2.430 69.130 1.00 15.61 132 TYR A O 1
ATOM 898 N N . ILE A 1 119 ? 20.224 2.239 69.560 1.00 13.46 133 ILE A N 1
ATOM 899 C CA . ILE A 1 119 ? 20.687 2.973 68.380 1.00 13.71 133 ILE A CA 1
ATOM 900 C C . ILE A 1 119 ? 21.060 2.018 67.241 1.00 14.47 133 ILE A C 1
ATOM 901 O O . ILE A 1 119 ? 21.883 1.111 67.407 1.00 15.73 133 ILE A O 1
ATOM 906 N N . PHE A 1 120 ? 20.420 2.235 66.086 1.00 13.45 134 PHE A N 1
ATOM 907 C CA . PHE A 1 120 ? 20.800 1.609 64.834 1.00 13.06 134 PHE A CA 1
ATOM 908 C C . PHE A 1 120 ? 21.115 2.747 63.859 1.00 14.53 134 PHE A C 1
ATOM 909 O O . PHE A 1 120 ? 20.769 3.901 64.079 1.00 15.12 134 PHE A O 1
ATOM 917 N N . ARG A 1 121 ? 21.819 2.434 62.784 1.00 13.24 135 ARG A N 1
ATOM 918 C CA . ARG A 1 121 ? 22.151 3.473 61.803 1.00 13.42 135 ARG A CA 1
ATOM 919 C C . ARG A 1 121 ? 22.095 2.931 60.397 1.00 12.98 135 ARG A C 1
ATOM 920 O O . ARG A 1 121 ? 22.843 2.022 60.062 1.00 13.08 135 ARG A O 1
ATOM 928 N N . THR A 1 122 ? 21.256 3.559 59.558 1.00 12.94 136 THR A N 1
ATOM 929 C CA . THR A 1 122 ? 21.242 3.289 58.122 1.00 12.95 136 THR A CA 1
ATOM 930 C C . THR A 1 122 ? 22.223 4.192 57.331 1.00 13.38 136 THR A C 1
ATOM 931 O O . THR A 1 122 ? 22.747 3.746 56.310 1.00 16.67 136 THR A O 1
ATOM 935 N N . GLY A 1 123 ? 22.416 5.424 57.788 1.00 14.22 137 GLY A N 1
ATOM 936 C CA . GLY A 1 123 ? 23.357 6.327 57.144 1.00 15.45 137 GLY A CA 1
ATOM 937 C C . GLY A 1 123 ? 24.740 5.710 57.156 1.00 15.70 137 GLY A C 1
ATOM 938 O O . GLY A 1 123 ? 25.072 4.900 58.032 1.00 16.30 137 GLY A O 1
ATOM 939 N N . ARG A 1 124 ? 25.556 6.014 56.156 1.00 13.59 138 ARG A N 1
ATOM 940 C CA . ARG A 1 124 ? 26.953 5.587 56.258 1.00 14.02 138 ARG A CA 1
ATOM 941 C C . ARG A 1 124 ? 27.640 6.450 57.308 1.00 13.58 138 ARG A C 1
ATOM 942 O O . ARG A 1 124 ? 27.258 7.579 57.562 1.00 14.79 138 ARG A O 1
ATOM 950 N N . ASN A 1 125 ? 28.672 5.905 57.918 1.00 14.05 139 ASN A N 1
ATOM 951 C CA . ASN A 1 125 ? 29.488 6.682 58.837 1.00 13.80 139 ASN A CA 1
ATOM 952 C C . ASN A 1 125 ? 30.743 7.214 58.153 1.00 12.71 139 ASN A C 1
ATOM 953 O O . ASN A 1 125 ? 31.082 6.816 57.035 1.00 12.92 139 ASN A O 1
ATOM 958 N N . SER A 1 126 ? 31.406 8.184 58.805 1.00 14.16 140 SER A N 1
ATOM 959 C CA A SER A 1 126 ? 32.569 8.839 58.200 0.50 13.63 140 SER A CA 1
ATOM 960 C CA B SER A 1 126 ? 32.573 8.844 58.209 0.50 14.37 140 SER A CA 1
ATOM 961 C C . SER A 1 126 ? 33.722 7.853 57.957 1.00 13.40 140 SER A C 1
ATOM 962 O O . SER A 1 126 ? 34.472 7.997 56.996 1.00 14.55 140 SER A O 1
ATOM 967 N N . SER A 1 127 ? 33.846 6.838 58.799 1.00 14.08 141 SER A N 1
ATOM 968 C CA . SER A 1 127 ? 34.812 5.757 58.521 1.00 16.13 141 SER A CA 1
ATOM 969 C C . SER A 1 127 ? 34.510 5.012 57.221 1.00 14.86 141 SER A C 1
ATOM 970 O O . SER A 1 127 ? 35.447 4.715 56.455 1.00 14.36 141 SER A O 1
ATOM 973 N N . GLN A 1 128 ? 33.236 4.702 56.944 1.00 12.87 142 GLN A N 1
ATOM 974 C CA . GLN A 1 128 ? 32.868 4.095 55.663 1.00 13.00 142 GLN A CA 1
ATOM 975 C C . GLN A 1 128 ? 33.288 4.998 54.483 1.00 11.77 142 GLN A C 1
ATOM 976 O O . GLN A 1 128 ? 33.830 4.508 53.481 1.00 12.75 142 GLN A O 1
ATOM 982 N N . ASP A 1 129 ? 33.061 6.311 54.609 1.00 11.53 143 ASP A N 1
ATOM 983 C CA . ASP A 1 129 ? 33.515 7.215 53.549 1.00 12.11 143 ASP A CA 1
ATOM 984 C C . ASP A 1 129 ? 35.047 7.074 53.305 1.00 12.60 143 ASP A C 1
ATOM 985 O O . ASP A 1 129 ? 35.511 6.814 52.206 1.00 14.28 143 ASP A O 1
ATOM 990 N N . ALA A 1 130 ? 35.831 7.180 54.376 1.00 12.85 144 ALA A N 1
ATOM 991 C CA . ALA A 1 130 ? 37.261 7.192 54.240 1.00 13.58 144 ALA A CA 1
ATOM 992 C C . ALA A 1 130 ? 37.802 5.855 53.763 1.00 12.56 144 ALA A C 1
ATOM 993 O O . ALA A 1 130 ? 38.655 5.797 52.889 1.00 13.48 144 ALA A O 1
ATOM 995 N N . ILE A 1 131 ? 37.284 4.775 54.343 1.00 12.48 145 ILE A N 1
ATOM 996 C CA . ILE A 1 131 ? 37.709 3.455 53.985 1.00 12.21 145 ILE A CA 1
ATOM 997 C C . ILE A 1 131 ? 37.379 3.107 52.526 1.00 13.08 145 ILE A C 1
ATOM 998 O O . ILE A 1 131 ? 38.214 2.547 51.797 1.00 12.79 145 ILE A O 1
ATOM 1003 N N . SER A 1 132 ? 36.153 3.402 52.107 1.00 13.08 146 SER A N 1
ATOM 1004 C CA . SER A 1 132 ? 35.784 3.163 50.732 1.00 13.30 146 SER A CA 1
ATOM 1005 C C . SER A 1 132 ? 36.746 3.883 49.769 1.00 12.20 146 SER A C 1
ATOM 1006 O O . SER A 1 132 ? 37.084 3.348 48.718 1.00 11.87 146 SER A O 1
ATOM 1009 N N . ASN A 1 133 ? 37.151 5.102 50.089 1.00 11.61 147 ASN A N 1
ATOM 1010 C CA . ASN A 1 133 ? 38.133 5.800 49.256 1.00 10.87 147 ASN A CA 1
ATOM 1011 C C . ASN A 1 133 ? 39.474 5.091 49.166 1.00 12.42 147 ASN A C 1
ATOM 1012 O O . ASN A 1 133 ? 40.055 4.960 48.097 1.00 12.27 147 ASN A O 1
ATOM 1017 N N . ALA A 1 134 ? 39.957 4.588 50.300 1.00 12.24 148 ALA A N 1
ATOM 1018 C CA . ALA A 1 134 ? 41.233 3.872 50.317 1.00 11.55 148 ALA A CA 1
ATOM 1019 C C . ALA A 1 134 ? 41.161 2.600 49.490 1.00 13.57 148 ALA A C 1
ATOM 1020 O O . ALA A 1 134 ? 42.080 2.289 48.726 1.00 13.56 148 ALA A O 1
ATOM 1022 N N . VAL A 1 135 ? 40.062 1.843 49.629 1.00 12.66 149 VAL A N 1
ATOM 1023 C CA . VAL A 1 135 ? 39.867 0.613 48.888 1.00 13.87 149 VAL A CA 1
ATOM 1024 C C . VAL A 1 135 ? 39.699 0.931 47.384 1.00 13.75 149 VAL A C 1
ATOM 1025 O O . VAL A 1 135 ? 40.201 0.167 46.523 1.00 15.94 149 VAL A O 1
ATOM 1029 N N . ALA A 1 136 ? 39.054 2.052 47.062 1.00 12.97 150 ALA A N 1
ATOM 1030 C CA . ALA A 1 136 ? 38.858 2.426 45.675 1.00 13.63 150 ALA A CA 1
ATOM 1031 C C . ALA A 1 136 ? 40.201 2.716 44.980 1.00 14.09 150 ALA A C 1
ATOM 1032 O O . ALA A 1 136 ? 40.472 2.162 43.899 1.00 15.78 150 ALA A O 1
ATOM 1034 N N . ILE A 1 137 ? 41.044 3.549 45.601 1.00 13.04 151 ILE A N 1
ATOM 1035 C CA . ILE A 1 137 ? 42.217 4.060 44.891 1.00 12.98 151 ILE A CA 1
ATOM 1036 C C . ILE A 1 137 ? 43.532 3.368 45.226 1.00 14.89 151 ILE A C 1
ATOM 1037 O O . ILE A 1 137 ? 44.521 3.537 44.542 1.00 15.65 151 ILE A O 1
ATOM 1042 N N . GLY A 1 138 ? 43.542 2.612 46.308 1.00 15.24 152 GLY A N 1
ATOM 1043 C CA . GLY A 1 138 ? 44.760 1.923 46.746 1.00 17.62 152 GLY A CA 1
ATOM 1044 C C . GLY A 1 138 ? 45.037 0.647 45.987 1.00 18.89 152 GLY A C 1
ATOM 1045 O O . GLY A 1 138 ? 44.250 -0.294 46.007 1.00 18.74 152 GLY A O 1
ATOM 1046 N N . LYS A 1 139 ? 46.155 0.607 45.293 1.00 18.62 153 LYS A N 1
ATOM 1047 C CA . LYS A 1 139 ? 46.562 -0.607 44.578 1.00 19.09 153 LYS A CA 1
ATOM 1048 C C . LYS A 1 139 ? 48.078 -0.645 44.573 1.00 19.73 153 LYS A C 1
ATOM 1049 O O . LYS A 1 139 ? 48.763 0.356 44.859 1.00 18.37 153 LYS A O 1
ATOM 1055 N N . GLN A 1 140 ? 48.616 -1.800 44.207 1.00 21.11 154 GLN A N 1
ATOM 1056 C CA . GLN A 1 140 ? 50.042 -1.899 44.009 1.00 21.92 154 GLN A CA 1
ATOM 1057 C C . GLN A 1 140 ? 50.466 -0.888 42.927 1.00 20.81 154 GLN A C 1
ATOM 1058 O O . GLN A 1 140 ? 49.764 -0.677 41.933 1.00 22.03 154 GLN A O 1
ATOM 1064 N N . GLY A 1 141 ? 51.593 -0.238 43.109 1.00 20.58 155 GLY A N 1
ATOM 1065 C CA . GLY A 1 141 ? 52.039 0.771 42.132 1.00 20.86 155 GLY A CA 1
ATOM 1066 C C . GLY A 1 141 ? 51.486 2.183 42.324 1.00 20.57 155 GLY A C 1
ATOM 1067 O O . GLY A 1 141 ? 51.646 3.047 41.442 1.00 23.54 155 GLY A O 1
ATOM 1068 N N . VAL A 1 142 ? 50.836 2.409 43.460 1.00 18.87 156 VAL A N 1
ATOM 1069 C CA . VAL A 1 142 ? 50.272 3.711 43.803 1.00 16.78 156 VAL A CA 1
ATOM 1070 C C . VAL A 1 142 ? 50.912 4.250 45.090 1.00 17.56 156 VAL A C 1
ATOM 1071 O O . VAL A 1 142 ? 51.066 3.512 46.069 1.00 16.41 156 VAL A O 1
ATOM 1075 N N . THR A 1 143 ? 51.272 5.545 45.074 1.00 16.69 157 THR A N 1
ATOM 1076 C CA . THR A 1 143 ? 51.738 6.257 46.263 1.00 16.38 157 THR A CA 1
ATOM 1077 C C . THR A 1 143 ? 50.789 7.417 46.487 1.00 16.07 157 THR A C 1
ATOM 1078 O O . THR A 1 143 ? 50.468 8.130 45.537 1.00 14.76 157 THR A O 1
ATOM 1082 N N . ILE A 1 144 ? 50.381 7.604 47.752 1.00 15.35 158 ILE A N 1
ATOM 1083 C CA . ILE A 1 144 ? 49.405 8.583 48.146 1.00 14.60 158 ILE A CA 1
ATOM 1084 C C . ILE A 1 144 ? 50.002 9.546 49.178 1.00 14.69 158 ILE A C 1
ATOM 1085 O O . ILE A 1 144 ? 50.793 9.158 50.037 1.00 15.17 158 ILE A O 1
ATOM 1090 N N . ALA A 1 145 ? 49.652 10.835 49.054 1.00 13.35 159 ALA A N 1
ATOM 1091 C CA . ALA A 1 145 ? 49.827 11.798 50.121 1.00 11.44 159 ALA A CA 1
ATOM 1092 C C . ALA A 1 145 ? 48.447 12.309 50.475 1.00 12.75 159 ALA A C 1
ATOM 1093 O O . ALA A 1 145 ? 47.613 12.554 49.570 1.00 12.56 159 ALA A O 1
ATOM 1095 N N . THR A 1 146 ? 48.201 12.551 51.754 1.00 13.42 160 THR A N 1
ATOM 1096 C CA . THR A 1 146 ? 46.885 13.024 52.161 1.00 11.54 160 THR A CA 1
ATOM 1097 C C . THR A 1 146 ? 46.923 14.490 52.616 1.00 12.58 160 THR A C 1
ATOM 1098 O O . THR A 1 146 ? 47.901 14.966 53.164 1.00 12.98 160 THR A O 1
ATOM 1102 N N . LEU A 1 147 ? 45.808 15.189 52.390 1.00 13.10 161 LEU A N 1
ATOM 1103 C CA . LEU A 1 147 ? 45.608 16.541 52.899 1.00 13.04 161 LEU A CA 1
ATOM 1104 C C . LEU A 1 147 ? 44.289 16.518 53.656 1.00 12.80 161 LEU A C 1
ATOM 1105 O O . LEU A 1 147 ? 43.256 16.070 53.140 1.00 12.38 161 LEU A O 1
ATOM 1110 N N . ALA A 1 148 ? 44.326 17.084 54.866 1.00 13.82 162 ALA A N 1
ATOM 1111 C CA . ALA A 1 148 ? 43.163 17.148 55.741 1.00 12.88 162 ALA A CA 1
ATOM 1112 C C . ALA A 1 148 ? 43.268 18.389 56.596 1.00 14.21 162 ALA A C 1
ATOM 1113 O O . ALA A 1 148 ? 44.353 18.981 56.731 1.00 14.04 162 ALA A O 1
ATOM 1115 N N . GLN A 1 149 ? 42.132 18.783 57.161 1.00 14.34 163 GLN A N 1
ATOM 1116 C CA . GLN A 1 149 ? 42.067 19.830 58.183 1.00 13.89 163 GLN A CA 1
ATOM 1117 C C . GLN A 1 149 ? 42.512 19.275 59.548 1.00 13.93 163 GLN A C 1
ATOM 1118 O O . GLN A 1 149 ? 42.258 18.103 59.884 1.00 14.51 163 GLN A O 1
ATOM 1124 N N . ASP A 1 150 ? 43.184 20.130 60.321 1.00 16.06 164 ASP A N 1
ATOM 1125 C CA . ASP A 1 150 ? 43.742 19.750 61.614 1.00 16.11 164 ASP A CA 1
ATOM 1126 C C . ASP A 1 150 ? 42.654 19.788 62.696 1.00 16.70 164 ASP A C 1
ATOM 1127 O O . ASP A 1 150 ? 42.643 20.664 63.576 1.00 17.11 164 ASP A O 1
ATOM 1132 N N . TYR A 1 151 ? 41.754 18.806 62.645 1.00 17.42 165 TYR A N 1
ATOM 1133 C CA . TYR A 1 151 ? 40.673 18.623 63.645 1.00 16.58 165 TYR A CA 1
ATOM 1134 C C . TYR A 1 151 ? 40.195 17.207 63.574 1.00 16.85 165 TYR A C 1
ATOM 1135 O O . TYR A 1 151 ? 40.630 16.462 62.693 1.00 15.06 165 TYR A O 1
ATOM 1144 N N . ALA A 1 152 ? 39.361 16.801 64.524 1.00 16.70 166 ALA A N 1
ATOM 1145 C CA . ALA A 1 152 ? 39.065 15.374 64.652 1.00 17.50 166 ALA A CA 1
ATOM 1146 C C . ALA A 1 152 ? 38.519 14.733 63.376 1.00 17.21 166 ALA A C 1
ATOM 1147 O O . ALA A 1 152 ? 38.935 13.622 63.021 1.00 16.62 166 ALA A O 1
ATOM 1149 N N . PHE A 1 153 ? 37.594 15.407 62.692 1.00 17.73 167 PHE A N 1
ATOM 1150 C CA . PHE A 1 153 ? 37.041 14.866 61.445 1.00 18.08 167 PHE A CA 1
ATOM 1151 C C . PHE A 1 153 ? 38.140 14.507 60.453 1.00 17.24 167 PHE A C 1
ATOM 1152 O O . PHE A 1 153 ? 38.151 13.395 59.858 1.00 16.13 167 PHE A O 1
ATOM 1160 N N . GLY A 1 154 ? 39.061 15.432 60.263 1.00 15.59 168 GLY A N 1
ATOM 1161 C CA . GLY A 1 154 ? 40.163 15.232 59.321 1.00 15.64 168 GLY A CA 1
ATOM 1162 C C . GLY A 1 154 ? 41.122 14.148 59.791 1.00 16.46 168 GLY A C 1
ATOM 1163 O O . GLY A 1 154 ? 41.518 13.248 59.024 1.00 16.91 168 GLY A O 1
ATOM 1164 N N . ARG A 1 155 ? 41.551 14.252 61.050 1.00 15.82 169 ARG A N 1
ATOM 1165 C CA . ARG A 1 155 ? 42.494 13.276 61.589 1.00 17.21 169 ARG A CA 1
ATOM 1166 C C . ARG A 1 155 ? 41.932 11.870 61.668 1.00 16.75 169 ARG A C 1
ATOM 1167 O O . ARG A 1 155 ? 42.609 10.925 61.314 1.00 16.09 169 ARG A O 1
ATOM 1175 N N . ASP A 1 156 ? 40.682 11.738 62.107 1.00 15.51 170 ASP A N 1
ATOM 1176 C CA . ASP A 1 156 ? 40.090 10.437 62.242 1.00 15.88 170 ASP A CA 1
ATOM 1177 C C . ASP A 1 156 ? 39.805 9.851 60.852 1.00 15.52 170 ASP A C 1
ATOM 1178 O O . ASP A 1 156 ? 39.930 8.641 60.645 1.00 17.49 170 ASP A O 1
ATOM 1183 N N . GLY A 1 157 ? 39.449 10.707 59.890 1.00 15.26 171 GLY A N 1
ATOM 1184 C CA . GLY A 1 157 ? 39.198 10.238 58.517 1.00 15.63 171 GLY A CA 1
ATOM 1185 C C . GLY A 1 157 ? 40.477 9.709 57.903 1.00 13.56 171 GLY A C 1
ATOM 1186 O O . GLY A 1 157 ? 40.509 8.626 57.315 1.00 14.70 171 GLY A O 1
ATOM 1187 N N . VAL A 1 158 ? 41.562 10.461 58.038 1.00 14.33 172 VAL A N 1
ATOM 1188 C CA . VAL A 1 158 ? 42.840 9.977 57.490 1.00 14.03 172 VAL A CA 1
ATOM 1189 C C . VAL A 1 158 ? 43.307 8.738 58.229 1.00 15.45 172 VAL A C 1
ATOM 1190 O O . VAL A 1 158 ? 43.814 7.809 57.607 1.00 13.35 172 VAL A O 1
ATOM 1194 N N . ALA A 1 159 ? 43.075 8.666 59.544 1.00 14.51 173 ALA A N 1
ATOM 1195 C CA . ALA A 1 159 ? 43.440 7.455 60.264 1.00 15.04 173 ALA A CA 1
ATOM 1196 C C . ALA A 1 159 ? 42.754 6.233 59.699 1.00 14.86 173 ALA A C 1
ATOM 1197 O O . ALA A 1 159 ? 43.367 5.1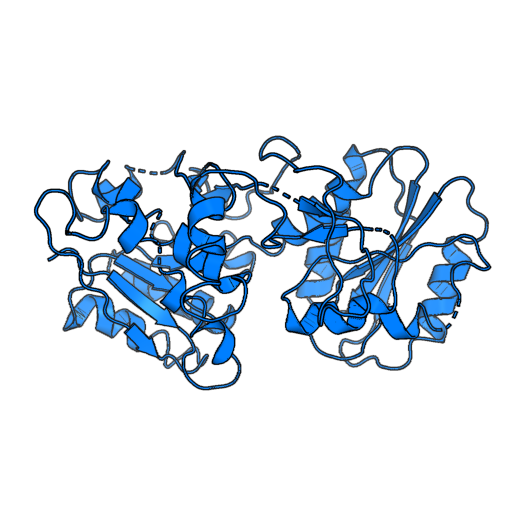71 59.508 1.00 15.56 173 ALA A O 1
ATOM 1199 N N . ALA A 1 160 ? 41.457 6.347 59.438 1.00 14.45 174 ALA A N 1
ATOM 1200 C CA . ALA A 1 160 ? 40.665 5.231 58.883 1.00 13.83 174 ALA A CA 1
ATOM 1201 C C . ALA A 1 160 ? 41.128 4.844 57.469 1.00 13.70 174 ALA A C 1
ATOM 1202 O O . ALA A 1 160 ? 41.265 3.666 57.117 1.00 14.88 174 ALA A O 1
ATOM 1204 N N . PHE A 1 161 ? 41.366 5.877 56.661 1.00 13.63 175 PHE A N 1
ATOM 1205 C CA . PHE A 1 161 ? 41.891 5.702 55.318 1.00 13.84 175 PHE A CA 1
ATOM 1206 C C . PHE A 1 161 ? 43.220 4.950 55.353 1.00 13.64 175 PHE A C 1
ATOM 1207 O O . PHE A 1 161 ? 43.411 4.014 54.573 1.00 14.64 175 PHE A O 1
ATOM 1215 N N . LYS A 1 162 ? 44.143 5.401 56.227 1.00 14.82 176 LYS A N 1
ATOM 1216 C CA . LYS A 1 162 ? 45.516 4.862 56.340 1.00 15.15 176 LYS A CA 1
ATOM 1217 C C . LYS A 1 162 ? 45.496 3.391 56.738 1.00 16.37 176 LYS A C 1
ATOM 1218 O O . LYS A 1 162 ? 46.191 2.575 56.168 1.00 17.97 176 LYS A O 1
ATOM 1224 N N . GLU A 1 163 ? 44.638 3.049 57.675 1.00 15.78 177 GLU A N 1
ATOM 1225 C CA A GLU A 1 163 ? 44.546 1.659 58.092 0.50 16.48 177 GLU A CA 1
ATOM 1226 C CA B GLU A 1 163 ? 44.507 1.658 58.099 0.50 16.84 177 GLU A CA 1
ATOM 1227 C C . GLU A 1 163 ? 44.029 0.769 56.951 1.00 16.85 177 GLU A C 1
ATOM 1228 O O . GLU A 1 163 ? 44.586 -0.316 56.717 1.00 18.56 177 GLU A O 1
ATOM 1239 N N . ALA A 1 164 ? 42.977 1.199 56.230 1.00 15.78 178 ALA A N 1
ATOM 1240 C CA . ALA A 1 164 ? 42.509 0.435 55.077 1.00 14.81 178 ALA A CA 1
ATOM 1241 C C . ALA A 1 164 ? 43.530 0.344 53.946 1.00 14.95 178 ALA A C 1
ATOM 1242 O O . ALA A 1 164 ? 43.627 -0.664 53.238 1.00 17.47 178 ALA A O 1
ATOM 1244 N N . LEU A 1 165 ? 44.261 1.435 53.741 1.00 16.85 179 LEU A N 1
ATOM 1245 C CA . LEU A 1 165 ? 45.207 1.511 52.656 1.00 16.41 179 LEU A CA 1
ATOM 1246 C C . LEU A 1 165 ? 46.309 0.493 52.829 1.00 18.55 179 LEU A C 1
ATOM 1247 O O . LEU A 1 165 ? 46.845 -0.001 51.833 1.00 18.05 179 LEU A O 1
ATOM 1252 N N . ALA A 1 166 ? 46.635 0.180 54.081 1.00 20.51 180 ALA A N 1
ATOM 1253 C CA . ALA A 1 166 ? 47.772 -0.717 54.378 1.00 24.08 180 ALA A CA 1
ATOM 1254 C C . ALA A 1 166 ? 47.628 -2.104 53.764 1.00 26.94 180 ALA A C 1
ATOM 1255 O O . ALA A 1 166 ? 48.616 -2.721 53.392 1.00 30.08 180 ALA A O 1
ATOM 1257 N N . LYS A 1 167 ? 46.397 -2.561 53.572 1.00 26.62 181 LYS A N 1
ATOM 1258 C CA . LYS A 1 167 ? 46.147 -3.875 53.043 1.00 29.74 181 LYS A CA 1
ATOM 1259 C C . LYS A 1 167 ? 46.014 -3.879 51.501 1.00 29.27 181 LYS A C 1
ATOM 1260 O O . LYS A 1 167 ? 45.882 -4.942 50.893 1.00 30.67 181 LYS A O 1
ATOM 1263 N N . THR A 1 168 ? 46.099 -2.707 50.867 1.00 24.43 182 THR A N 1
ATOM 1264 C CA . THR A 1 168 ? 45.827 -2.584 49.438 1.00 21.91 182 THR A CA 1
ATOM 1265 C C . THR A 1 168 ? 47.031 -2.715 48.510 1.00 22.86 182 THR A C 1
ATOM 1266 O O . THR A 1 168 ? 46.852 -2.876 47.297 1.00 25.17 182 THR A O 1
ATOM 1270 N N . GLY A 1 169 ? 48.237 -2.600 49.051 1.00 22.60 183 GLY A N 1
ATOM 1271 C CA . GLY A 1 169 ? 49.454 -2.527 48.223 1.00 22.17 183 GLY A CA 1
ATOM 1272 C C . GLY A 1 169 ? 49.949 -1.102 47.926 1.00 21.17 183 GLY A C 1
ATOM 1273 O O . GLY A 1 169 ? 51.104 -0.913 47.516 1.00 22.27 183 GLY A O 1
ATOM 1274 N N . ALA A 1 170 ? 49.113 -0.087 48.165 1.00 17.86 184 ALA A N 1
ATOM 1275 C CA . ALA A 1 170 ? 49.526 1.309 47.999 1.00 16.94 184 ALA A CA 1
ATOM 1276 C C . ALA A 1 170 ? 50.370 1.767 49.184 1.00 16.65 184 ALA A C 1
ATOM 1277 O O . ALA A 1 170 ? 50.217 1.247 50.289 1.00 19.06 184 ALA A O 1
ATOM 1279 N N . THR A 1 171 ? 51.225 2.757 48.929 1.00 16.82 185 THR A N 1
ATOM 1280 C CA . THR A 1 171 ? 52.113 3.336 49.952 1.00 18.32 185 THR A CA 1
ATOM 1281 C C . THR A 1 171 ? 51.584 4.725 50.295 1.00 18.18 185 THR A C 1
ATOM 1282 O O . THR A 1 171 ? 51.182 5.470 49.397 1.00 17.28 185 THR A O 1
ATOM 1286 N N . LEU A 1 172 ? 51.610 5.070 51.576 1.00 17.23 186 LEU A N 1
ATOM 1287 C CA . LEU A 1 172 ? 51.296 6.419 52.045 1.00 16.54 186 LEU A CA 1
ATOM 1288 C C . LEU A 1 172 ? 52.595 7.147 52.306 1.00 16.92 186 LEU A C 1
ATOM 1289 O O . LEU A 1 172 ? 53.327 6.802 53.228 1.00 18.45 186 LEU A O 1
ATOM 1294 N N . ALA A 1 173 ? 52.890 8.163 51.508 1.00 17.16 187 ALA A N 1
ATOM 1295 C CA . ALA A 1 173 ? 54.159 8.881 51.603 1.00 17.70 187 ALA A CA 1
ATOM 1296 C C . ALA A 1 173 ? 54.174 9.937 52.703 1.00 18.40 187 ALA A C 1
ATOM 1297 O O . ALA A 1 173 ? 55.196 10.162 53.357 1.00 20.72 187 ALA A O 1
ATOM 1299 N N . THR A 1 174 ? 53.063 10.648 52.866 1.00 16.11 188 THR A N 1
ATOM 1300 C CA . THR A 1 174 ? 53.029 11.780 53.837 1.00 16.52 188 THR A CA 1
ATOM 1301 C C . THR A 1 174 ? 51.594 12.148 54.125 1.00 13.98 188 THR A C 1
ATOM 1302 O O . THR A 1 174 ? 50.700 11.831 53.326 1.00 14.55 188 THR A O 1
ATOM 1306 N N . GLU A 1 175 ? 51.388 12.768 55.291 1.00 14.45 189 GLU A N 1
ATOM 1307 C CA . GLU A 1 175 ? 50.092 13.286 55.749 1.00 14.04 189 GLU A CA 1
ATOM 1308 C C . GLU A 1 175 ? 50.284 14.731 56.131 1.00 15.61 189 GLU A C 1
ATOM 1309 O O . GLU A 1 175 ? 51.199 15.057 56.915 1.00 18.00 189 GLU A O 1
ATOM 1315 N N . GLU A 1 176 ? 49.504 15.617 55.521 1.00 14.02 190 GLU A N 1
ATOM 1316 C CA . GLU A 1 176 ? 49.533 17.024 55.865 1.00 13.47 190 GLU A CA 1
ATOM 1317 C C . GLU A 1 176 ? 48.223 17.407 56.539 1.00 13.07 190 GLU A C 1
ATOM 1318 O O . GLU A 1 176 ? 47.118 17.099 56.023 1.00 13.33 190 GLU A O 1
ATOM 1324 N N . TYR A 1 177 ? 48.338 18.133 57.652 1.00 15.04 191 TYR A N 1
ATOM 1325 C CA . TYR A 1 177 ? 47.183 18.654 58.402 1.00 15.62 191 TYR A CA 1
ATOM 1326 C C . TYR A 1 177 ? 47.333 20.149 58.538 1.00 15.64 191 TYR A C 1
ATOM 1327 O O . TYR A 1 177 ? 48.336 20.607 59.053 1.00 18.59 191 TYR A O 1
ATOM 1336 N N . VAL A 1 178 ? 46.350 20.889 58.048 1.00 14.62 192 VAL A N 1
ATOM 1337 C CA . VAL A 1 178 ? 46.435 22.351 58.047 1.00 14.98 192 VAL A CA 1
ATOM 1338 C C . VAL A 1 178 ? 45.258 22.918 58.812 1.00 15.52 192 VAL A C 1
ATOM 1339 O O . VAL A 1 178 ? 44.251 22.236 59.022 1.00 17.86 192 VAL A O 1
ATOM 1343 N N . PRO A 1 179 ? 45.396 24.172 59.246 1.00 18.86 193 PRO A N 1
ATOM 1344 C CA . PRO A 1 179 ? 44.292 24.751 60.005 1.00 21.24 193 PRO A CA 1
ATOM 1345 C C . PRO A 1 179 ? 42.964 24.660 59.264 1.00 22.21 193 PRO A C 1
ATOM 1346 O O . PRO A 1 179 ? 42.891 24.762 58.027 1.00 19.90 193 PRO A O 1
ATOM 1350 N N . THR A 1 180 ? 41.891 24.434 60.011 1.00 22.94 194 THR A N 1
ATOM 1351 C CA A THR A 1 180 ? 40.596 24.208 59.411 0.40 23.91 194 THR A CA 1
ATOM 1352 C CA B THR A 1 180 ? 40.567 24.236 59.428 0.60 23.27 194 THR A CA 1
ATOM 1353 C C . THR A 1 180 ? 40.145 25.366 58.506 1.00 24.22 194 THR A C 1
ATOM 1354 O O . THR A 1 180 ? 39.421 25.137 57.558 1.00 26.02 194 THR A O 1
ATOM 1361 N N . THR A 1 181 ? 40.620 26.570 58.811 1.00 24.75 195 THR A N 1
ATOM 1362 C CA . THR A 1 181 ? 40.319 27.801 58.108 1.00 27.07 195 THR A CA 1
ATOM 1363 C C . THR A 1 181 ? 41.231 28.136 56.923 1.00 25.85 195 THR A C 1
ATOM 1364 O O . THR A 1 181 ? 41.216 29.263 56.408 1.00 25.08 195 THR A O 1
ATOM 1368 N N . THR A 1 182 ? 42.068 27.190 56.510 1.00 23.00 196 THR A N 1
ATOM 1369 C CA . THR A 1 182 ? 43.045 27.456 55.448 1.00 22.74 196 THR A CA 1
ATOM 1370 C C . THR A 1 182 ? 42.306 27.740 54.131 1.00 22.24 196 THR A C 1
ATOM 1371 O O . THR A 1 182 ? 41.344 27.054 53.796 1.00 26.09 196 THR A O 1
ATOM 1375 N N . THR A 1 183 ? 42.744 28.785 53.452 1.00 24.19 197 THR A N 1
ATOM 1376 C CA . THR A 1 183 ? 42.242 29.117 52.121 1.00 26.06 197 THR A CA 1
ATOM 1377 C C . THR A 1 183 ? 43.354 29.299 51.084 1.00 27.47 197 THR A C 1
ATOM 1378 O O . THR A 1 183 ? 43.058 29.344 49.882 1.00 28.33 197 THR A O 1
ATOM 1382 N N . ASP A 1 184 ? 44.602 29.432 51.536 1.00 26.92 198 ASP A N 1
ATOM 1383 C CA . ASP A 1 184 ? 45.749 29.521 50.649 1.00 27.95 198 ASP A CA 1
ATOM 1384 C C . ASP A 1 184 ? 46.547 28.236 50.792 1.00 25.20 198 ASP A C 1
ATOM 1385 O O . ASP A 1 184 ? 47.135 27.994 51.847 1.00 24.64 198 ASP A O 1
ATOM 1390 N N . PHE A 1 185 ? 46.579 27.465 49.713 1.00 22.67 199 PHE A N 1
ATOM 1391 C CA . PHE A 1 185 ? 47.198 26.115 49.713 1.00 20.46 199 PHE A CA 1
ATOM 1392 C C . PHE A 1 185 ? 48.545 26.069 49.041 1.00 21.55 199 PHE A C 1
ATOM 1393 O O . PHE A 1 185 ? 49.060 24.982 48.771 1.00 19.75 199 PHE A O 1
ATOM 1401 N N . THR A 1 186 ? 49.144 27.240 48.772 1.00 23.09 200 THR A N 1
ATOM 1402 C CA . THR A 1 186 ? 50.403 27.294 48.044 1.00 23.69 200 THR A CA 1
ATOM 1403 C C . THR A 1 186 ? 51.500 26.495 48.738 1.00 23.51 200 THR A C 1
ATOM 1404 O O . THR A 1 186 ? 52.151 25.627 48.135 1.00 23.06 200 THR A O 1
ATOM 1408 N N . ALA A 1 187 ? 51.698 26.760 50.017 1.00 22.28 201 ALA A N 1
ATOM 1409 C CA . ALA A 1 187 ? 52.790 26.129 50.756 1.00 22.02 201 ALA A CA 1
ATOM 1410 C C . ALA A 1 187 ? 52.579 24.626 50.944 1.00 19.82 201 ALA A C 1
ATOM 1411 O O . ALA A 1 187 ? 53.480 23.815 50.669 1.00 20.12 201 ALA A O 1
ATOM 1413 N N . VAL A 1 188 ? 51.400 24.267 51.432 1.00 18.63 202 VAL A N 1
ATOM 1414 C CA . VAL A 1 188 ? 51.087 22.846 51.655 1.00 16.77 202 VAL A CA 1
ATOM 1415 C C . VAL A 1 188 ? 51.072 22.074 50.306 1.00 17.95 202 VAL A C 1
ATOM 1416 O O . VAL A 1 188 ? 51.516 20.931 50.243 1.00 17.75 202 VAL A O 1
ATOM 1420 N N . GLY A 1 189 ? 50.571 22.723 49.250 1.00 18.63 203 GLY A N 1
ATOM 1421 C CA . GLY A 1 189 ? 50.515 22.134 47.912 1.00 18.58 203 GLY A CA 1
ATOM 1422 C C . GLY A 1 189 ? 51.908 21.756 47.456 1.00 18.21 203 GLY A C 1
ATOM 1423 O O . GLY A 1 189 ? 52.127 20.646 46.972 1.00 17.39 203 GLY A O 1
ATOM 1424 N N . GLN A 1 190 ? 52.850 22.676 47.613 1.00 17.63 204 GLN A N 1
ATOM 1425 C CA . GLN A 1 190 ? 54.230 22.404 47.239 1.00 18.56 204 GLN A CA 1
ATOM 1426 C C . GLN A 1 190 ? 54.849 21.264 48.059 1.00 19.26 204 GLN A C 1
ATOM 1427 O O . GLN A 1 190 ? 55.564 20.425 47.504 1.00 19.49 204 GLN A O 1
ATOM 1433 N N . ARG A 1 191 ? 54.535 21.195 49.353 1.00 17.93 205 ARG A N 1
ATOM 1434 C CA . ARG A 1 191 ? 55.035 20.086 50.170 1.00 18.33 205 ARG A CA 1
ATOM 1435 C C . ARG A 1 191 ? 54.498 18.760 49.652 1.00 17.56 205 ARG A C 1
ATOM 1436 O O . ARG A 1 191 ? 55.225 17.754 49.588 1.00 18.25 205 ARG A O 1
ATOM 1444 N N . LEU A 1 192 ? 53.211 18.741 49.322 1.00 15.32 206 LEU A N 1
ATOM 1445 C CA . LEU A 1 192 ? 52.591 17.530 48.781 1.00 13.60 206 LEU A CA 1
ATOM 1446 C C . LEU A 1 192 ? 53.211 17.140 47.452 1.00 14.89 206 LEU A C 1
ATOM 1447 O O . LEU A 1 192 ? 53.542 15.971 47.219 1.00 15.97 206 LEU A O 1
ATOM 1452 N N . PHE A 1 193 ? 53.387 18.116 46.576 1.00 15.18 207 PHE A N 1
ATOM 1453 C CA . PHE A 1 193 ? 54.010 17.830 45.277 1.00 16.49 207 PHE A CA 1
ATOM 1454 C C . PHE A 1 193 ? 55.436 17.333 45.472 1.00 17.41 207 PHE A C 1
ATOM 1455 O O . PHE A 1 193 ? 55.850 16.342 44.840 1.00 17.30 207 PHE A O 1
ATOM 1463 N N . ASP A 1 194 ? 56.196 18.000 46.347 1.00 18.39 208 ASP A N 1
ATOM 1464 C CA . ASP A 1 194 ? 57.590 17.582 46.587 1.00 19.18 208 ASP A CA 1
ATOM 1465 C C . ASP A 1 194 ? 57.694 16.178 47.190 1.00 18.68 208 ASP A C 1
ATOM 1466 O O . ASP A 1 194 ? 58.628 15.421 46.864 1.00 19.67 208 ASP A O 1
ATOM 1471 N N . ALA A 1 195 ? 56.712 15.801 48.010 1.00 17.41 209 ALA A N 1
ATOM 1472 C CA . ALA A 1 195 ? 56.642 14.466 48.587 1.00 16.56 209 ALA A CA 1
ATOM 1473 C C . ALA A 1 195 ? 56.344 13.332 47.588 1.00 17.46 209 ALA A C 1
ATOM 1474 O O . ALA A 1 195 ? 56.554 12.157 47.901 1.00 19.91 209 ALA A O 1
ATOM 1476 N N . LEU A 1 196 ? 55.782 13.673 46.431 1.00 13.91 210 LEU A N 1
ATOM 1477 C CA . LEU A 1 196 ? 55.405 12.694 45.450 1.00 14.49 210 LEU A CA 1
ATOM 1478 C C . LEU A 1 196 ? 56.165 12.731 44.114 1.00 15.70 210 LEU A C 1
ATOM 1479 O O . LEU A 1 196 ? 56.189 11.721 43.415 1.00 16.44 210 LEU A O 1
ATOM 1484 N N . LYS A 1 197 ? 56.685 13.893 43.731 1.00 15.46 211 LYS A N 1
ATOM 1485 C CA . LYS A 1 197 ? 57.138 14.096 42.367 1.00 16.43 211 LYS A CA 1
ATOM 1486 C C . LYS A 1 197 ? 58.224 13.149 41.864 1.00 19.51 211 LYS A C 1
ATOM 1487 O O . LYS A 1 197 ? 58.335 12.954 40.655 1.00 20.31 211 LYS A O 1
ATOM 1493 N N . ASP A 1 198 ? 59.026 12.599 42.768 1.00 17.49 212 ASP A N 1
ATOM 1494 C CA . ASP A 1 198 ? 60.112 11.715 42.352 1.00 17.91 212 ASP A CA 1
ATOM 1495 C C . ASP A 1 198 ? 59.771 10.234 42.487 1.00 17.16 212 ASP A C 1
ATOM 1496 O O . ASP A 1 198 ? 60.618 9.395 42.189 1.00 20.67 212 ASP A O 1
ATOM 1501 N N . LYS A 1 199 ? 58.532 9.909 42.850 1.00 16.44 213 LYS A N 1
ATOM 1502 C CA . LYS A 1 199 ? 58.146 8.522 43.053 1.00 18.04 213 LYS A CA 1
ATOM 1503 C C . LYS A 1 199 ? 57.874 7.868 41.706 1.00 19.02 213 LYS A C 1
ATOM 1504 O O . LYS A 1 199 ? 57.376 8.522 40.759 1.00 18.81 213 LYS A O 1
ATOM 1510 N N . PRO A 1 200 ? 58.173 6.576 41.600 1.00 19.89 214 PRO A N 1
ATOM 1511 C CA . PRO A 1 200 ? 57.772 5.883 40.386 1.00 21.98 214 PRO A CA 1
ATOM 1512 C C . PRO A 1 200 ? 56.273 5.555 40.461 1.00 21.92 214 PRO A C 1
ATOM 1513 O O . PRO A 1 200 ? 55.643 5.800 41.505 1.00 21.08 214 PRO A O 1
ATOM 1517 N N . GLY A 1 201 ? 55.694 5.031 39.385 1.00 22.91 215 GLY A N 1
ATOM 1518 C CA . GLY A 1 201 ? 54.291 4.614 39.416 1.00 22.26 215 GLY A CA 1
ATOM 1519 C C . GLY A 1 201 ? 53.300 5.764 39.413 1.00 21.90 215 GLY A C 1
ATOM 1520 O O . GLY A 1 201 ? 53.581 6.852 38.879 1.00 20.82 215 GLY A O 1
ATOM 1521 N N . LYS A 1 202 ? 52.106 5.503 39.953 1.00 19.26 216 LYS A N 1
ATOM 1522 C CA . LYS A 1 202 ? 51.058 6.502 40.010 1.00 18.67 216 LYS A CA 1
ATOM 1523 C C . LYS A 1 202 ? 51.121 7.226 41.338 1.00 17.40 216 LYS A C 1
ATOM 1524 O O . LYS A 1 202 ? 51.374 6.605 42.372 1.00 17.85 216 LYS A O 1
ATOM 1530 N N . LYS A 1 203 ? 50.891 8.525 41.299 1.00 15.98 217 LYS A N 1
ATOM 1531 C CA . LYS A 1 203 ? 50.958 9.383 42.486 1.00 15.27 217 LYS A CA 1
ATOM 1532 C C . LYS A 1 203 ? 49.648 10.129 42.629 1.00 15.10 217 LYS A C 1
ATOM 1533 O O . LYS A 1 203 ? 49.170 10.721 41.658 1.00 14.86 217 LYS A O 1
ATOM 1539 N N . ILE A 1 204 ? 49.083 10.097 43.829 1.00 14.18 218 ILE A N 1
ATOM 1540 C CA . ILE A 1 204 ? 47.762 10.661 44.106 1.00 13.23 218 ILE A CA 1
ATOM 1541 C C . ILE A 1 204 ? 47.790 11.463 45.405 1.00 13.21 218 ILE A C 1
ATOM 1542 O O . ILE A 1 204 ? 48.348 10.987 46.403 1.00 13.68 218 ILE A O 1
ATOM 1547 N N . ILE A 1 205 ? 47.225 12.659 45.383 1.00 12.56 219 ILE A N 1
ATOM 1548 C CA . ILE A 1 205 ? 46.937 13.432 46.603 1.00 11.20 219 ILE A CA 1
ATOM 1549 C C . ILE A 1 205 ? 45.470 13.149 46.876 1.00 11.94 219 ILE A C 1
ATOM 1550 O O . ILE A 1 205 ? 44.609 13.494 46.042 1.00 13.21 219 ILE A O 1
ATOM 1555 N N . TRP A 1 206 ? 45.166 12.574 48.040 1.00 11.11 220 TRP A N 1
ATOM 1556 C CA . TRP A 1 206 ? 43.783 12.329 48.460 1.00 10.79 220 TRP A CA 1
ATOM 1557 C C . TRP A 1 206 ? 43.418 13.385 49.500 1.00 12.00 220 TRP A C 1
ATOM 1558 O O . TRP A 1 206 ? 44.127 13.567 50.495 1.00 12.63 220 TRP A O 1
ATOM 1569 N N . VAL A 1 207 ? 42.313 14.082 49.252 1.00 12.03 221 VAL A N 1
ATOM 1570 C CA . VAL A 1 207 ? 41.862 15.159 50.110 1.00 13.00 221 VAL A CA 1
ATOM 1571 C C . VAL A 1 207 ? 40.603 14.737 50.878 1.00 12.69 221 VAL A C 1
ATOM 1572 O O . VAL A 1 207 ? 39.668 14.106 50.317 1.00 13.47 221 VAL A O 1
ATOM 1576 N N . ILE A 1 208 ? 40.568 15.101 52.157 1.00 12.43 222 ILE A N 1
ATOM 1577 C CA . ILE A 1 208 ? 39.364 14.993 52.950 1.00 11.65 222 ILE A CA 1
ATOM 1578 C C . ILE A 1 208 ? 39.140 16.418 53.483 1.00 11.62 222 ILE A C 1
ATOM 1579 O O . ILE A 1 208 ? 40.044 17.022 54.070 1.00 13.23 222 ILE A O 1
ATOM 1584 N N . TRP A 1 209 ? 37.946 16.946 53.280 1.00 14.35 223 TRP A N 1
ATOM 1585 C CA . TRP A 1 209 ? 37.691 18.349 53.631 1.00 15.25 223 TRP A CA 1
ATOM 1586 C C . TRP A 1 209 ? 36.193 18.537 53.911 1.00 19.11 223 TRP A C 1
ATOM 1587 O O . TRP A 1 209 ? 35.351 18.021 53.176 1.00 20.01 223 TRP A O 1
ATOM 1598 N N . ALA A 1 210 ? 35.881 19.324 54.927 1.00 20.56 224 ALA A N 1
ATOM 1599 C CA . ALA A 1 210 ? 34.488 19.692 55.234 1.00 22.59 224 ALA A CA 1
ATOM 1600 C C . ALA A 1 210 ? 34.394 21.210 55.239 1.00 24.28 224 ALA A C 1
ATOM 1601 O O . ALA A 1 210 ? 35.270 21.894 55.719 1.00 24.61 224 ALA A O 1
ATOM 1603 N N . GLY A 1 211 ? 33.317 21.757 54.678 1.00 29.21 225 GLY A N 1
ATOM 1604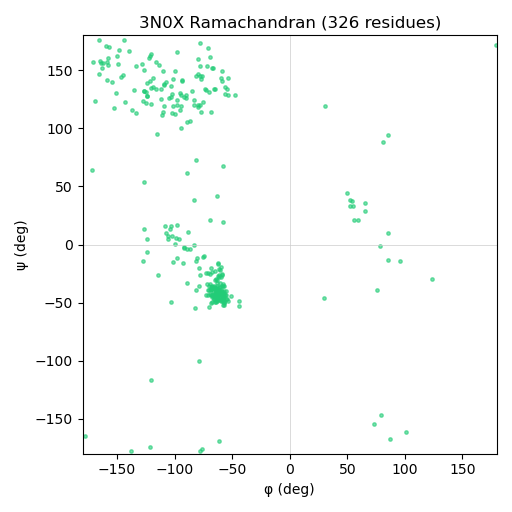 C CA . GLY A 1 211 ? 33.123 23.205 54.665 1.00 30.68 225 GLY A CA 1
ATOM 1605 C C . GLY A 1 211 ? 33.798 23.846 53.473 1.00 31.76 225 GLY A C 1
ATOM 1606 O O . GLY A 1 211 ? 34.217 23.159 52.538 1.00 33.56 225 GLY A O 1
ATOM 1607 N N . GLY A 1 212 ? 33.916 25.160 53.500 1.00 32.64 226 GLY A N 1
ATOM 1608 C CA . GLY A 1 212 ? 34.525 25.885 52.392 1.00 32.28 226 GLY A CA 1
ATOM 1609 C C . GLY A 1 212 ? 36.032 25.796 52.425 1.00 32.28 226 GLY A C 1
ATOM 1610 O O . GLY A 1 212 ? 36.619 25.158 53.333 1.00 29.79 226 GLY A O 1
ATOM 1611 N N . GLY A 1 213 ? 36.646 26.476 51.459 1.00 30.24 227 GLY A N 1
ATOM 1612 C CA . GLY A 1 213 ? 38.101 26.538 51.295 1.00 29.62 227 GLY A CA 1
ATOM 1613 C C . GLY A 1 213 ? 38.528 26.065 49.910 1.00 28.07 227 GLY A C 1
ATOM 1614 O O . GLY A 1 213 ? 39.546 26.500 49.393 1.00 28.08 227 GLY A O 1
ATOM 1615 N N . ASP A 1 214 ? 37.748 25.154 49.335 1.00 29.43 228 ASP A N 1
ATOM 1616 C CA A ASP A 1 214 ? 37.971 24.629 47.982 0.50 28.39 228 ASP A CA 1
ATOM 1617 C CA B ASP A 1 214 ? 37.987 24.685 47.965 0.50 28.50 228 ASP A CA 1
ATOM 1618 C C . ASP A 1 214 ? 39.411 24.156 47.704 1.00 26.46 228 ASP A C 1
ATOM 1619 O O . ASP A 1 214 ? 40.038 24.538 46.706 1.00 25.04 228 ASP A O 1
ATOM 1628 N N . PRO A 1 215 ? 39.936 23.249 48.568 1.00 23.94 229 PRO A N 1
ATOM 1629 C CA . PRO A 1 215 ? 41.291 22.734 48.296 1.00 21.21 229 PRO A CA 1
ATOM 1630 C C . PRO A 1 215 ? 41.449 22.033 46.908 1.00 18.05 229 PRO A C 1
ATOM 1631 O O . PRO A 1 215 ? 42.494 22.154 46.311 1.00 18.28 229 PRO A O 1
ATOM 1635 N N . LEU A 1 216 ? 40.432 21.356 46.404 1.00 19.66 230 LEU A N 1
ATOM 1636 C CA . LEU A 1 216 ? 40.616 20.607 45.133 1.00 21.82 230 LEU A CA 1
ATOM 1637 C C . LEU A 1 216 ? 40.858 21.542 43.954 1.00 24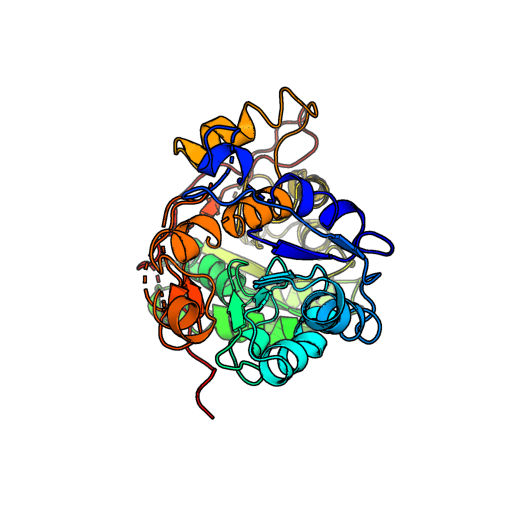.24 230 LEU A C 1
ATOM 1638 O O . LEU A 1 216 ? 41.770 21.310 43.145 1.00 24.26 230 LEU A O 1
ATOM 1643 N N . THR A 1 217 ? 40.065 22.615 43.872 1.00 25.69 231 THR A N 1
ATOM 1644 C CA . THR A 1 217 ? 40.235 23.622 42.827 1.00 27.95 231 THR A CA 1
ATOM 1645 C C . THR A 1 217 ? 41.573 24.334 42.933 1.00 26.51 231 THR A C 1
ATOM 1646 O O . THR A 1 217 ? 42.259 24.547 41.942 1.00 25.81 231 THR A O 1
ATOM 1650 N N . LYS A 1 218 ? 41.927 24.739 44.148 1.00 25.78 232 LYS A N 1
ATOM 1651 C CA . LYS A 1 218 ? 43.161 25.433 44.388 1.00 24.69 232 LYS A CA 1
ATOM 1652 C C . LYS A 1 218 ? 44.408 24.601 44.149 1.00 23.81 232 LYS A C 1
ATOM 1653 O O . LYS A 1 218 ? 45.403 25.095 43.621 1.00 23.20 232 LYS A O 1
ATOM 1659 N N . LEU A 1 219 ? 44.349 23.313 44.462 1.00 20.75 233 LEU A N 1
ATOM 1660 C CA . LEU A 1 219 ? 45.463 22.429 44.115 1.00 19.67 233 LEU A CA 1
ATOM 1661 C C . LEU A 1 219 ? 45.516 22.211 42.581 1.00 18.06 233 LEU A C 1
ATOM 1662 O O . LEU A 1 219 ? 46.607 22.231 42.008 1.00 19.58 233 LEU A O 1
ATOM 1667 N N . GLN A 1 220 ? 44.356 21.987 41.968 1.00 18.98 234 GLN A N 1
ATOM 1668 C CA A GLN A 1 220 ? 44.270 21.817 40.502 0.50 20.85 234 GLN A CA 1
ATOM 1669 C CA B GLN A 1 220 ? 44.268 21.822 40.505 0.50 20.55 234 GLN A CA 1
ATOM 1670 C C . GLN A 1 220 ? 44.840 23.048 39.773 1.00 22.29 234 GLN A C 1
ATOM 1671 O O . GLN A 1 220 ? 45.507 22.907 38.728 1.00 23.27 234 GLN A O 1
ATOM 1682 N N . ASP A 1 221 ? 44.615 24.247 40.324 1.00 23.41 235 ASP A N 1
ATOM 1683 C CA . ASP A 1 221 ? 45.134 25.474 39.724 1.00 25.86 235 ASP A CA 1
ATOM 1684 C C . ASP A 1 221 ? 46.671 25.488 39.716 1.00 24.85 235 ASP A C 1
ATOM 1685 O O . ASP A 1 221 ? 47.290 26.176 38.896 1.00 27.96 235 ASP A O 1
ATOM 1698 N N . ASP A 1 223 ? 48.474 22.908 38.973 1.00 21.24 237 ASP A N 1
ATOM 1699 C CA . ASP A 1 223 ? 48.884 22.007 37.885 1.00 20.71 237 ASP A CA 1
ATOM 1700 C C . ASP A 1 223 ? 49.682 20.807 38.368 1.00 19.28 237 ASP A C 1
ATOM 1701 O O . ASP A 1 223 ? 50.842 20.643 38.009 1.00 18.60 237 ASP A O 1
ATOM 1706 N N . PRO A 1 224 ? 49.039 19.944 39.170 1.00 18.66 238 PRO A N 1
ATOM 1707 C CA . PRO A 1 224 ? 49.709 18.731 39.637 1.00 19.02 238 PRO A CA 1
ATOM 1708 C C . PRO A 1 224 ? 50.145 17.775 38.526 1.00 18.12 238 PRO A C 1
ATOM 1709 O O . PRO A 1 224 ? 51.117 17.023 38.718 1.00 17.19 238 PRO A O 1
ATOM 1713 N N . LYS A 1 225 ? 49.457 17.805 37.384 1.00 18.20 239 LYS A N 1
ATOM 1714 C CA . LYS A 1 225 ? 49.807 16.935 36.272 1.00 19.06 239 LYS A CA 1
ATOM 1715 C C . LYS A 1 225 ? 51.232 17.154 35.790 1.00 18.97 239 LYS A C 1
ATOM 1716 O O . LYS A 1 225 ? 51.857 16.212 35.281 1.00 21.14 239 LYS A O 1
ATOM 1719 N N . ARG A 1 226 ? 51.788 18.356 35.984 1.00 18.66 240 ARG A N 1
ATOM 1720 C CA A ARG A 1 226 ? 53.165 18.592 35.556 0.60 19.48 240 ARG A CA 1
ATOM 1721 C CA B ARG A 1 226 ? 53.170 18.607 35.556 0.40 19.99 240 ARG A CA 1
ATOM 1722 C C . ARG A 1 226 ? 54.177 17.750 36.346 1.00 21.05 240 ARG A C 1
ATOM 1723 O O . ARG A 1 226 ? 55.301 17.505 35.884 1.00 20.95 240 ARG A O 1
ATOM 1738 N N . TYR A 1 227 ? 53.766 17.272 37.524 1.00 20.42 241 TYR A N 1
ATOM 1739 C CA . TYR A 1 227 ? 54.581 16.345 38.312 1.00 20.16 241 TYR A CA 1
ATOM 1740 C C . TYR A 1 227 ? 54.109 14.899 38.198 1.00 19.83 241 TYR A C 1
ATOM 1741 O O . TYR A 1 227 ? 54.603 14.033 38.917 1.00 20.09 241 TYR A O 1
ATOM 1750 N N . GLY A 1 228 ? 53.152 14.644 37.315 1.00 17.48 242 GLY A N 1
ATOM 1751 C CA . GLY A 1 228 ? 52.520 13.358 37.190 1.00 18.07 242 GLY A CA 1
ATOM 1752 C C . GLY A 1 228 ? 51.720 12.976 38.425 1.00 17.73 242 GLY A C 1
ATOM 1753 O O . GLY A 1 228 ? 51.643 11.800 38.781 1.00 19.14 242 GLY A O 1
ATOM 1754 N N . ILE A 1 229 ? 51.095 13.961 39.061 1.00 15.98 243 ILE A N 1
ATOM 1755 C CA . ILE A 1 229 ? 50.256 13.728 40.237 1.00 14.25 243 ILE A CA 1
ATOM 1756 C C . ILE A 1 229 ? 48.789 13.935 39.900 1.00 15.34 243 ILE A C 1
ATOM 1757 O O . ILE A 1 229 ? 48.445 14.919 39.210 1.00 17.59 243 ILE A O 1
ATOM 1762 N N . GLU A 1 230 ? 47.941 13.034 40.397 1.00 16.37 244 GLU A N 1
ATOM 1763 C CA A GLU A 1 230 ? 46.483 13.081 40.265 0.50 16.92 244 GLU A CA 1
ATOM 1764 C CA B GLU A 1 230 ? 46.498 13.142 40.242 0.50 16.29 244 GLU A CA 1
ATOM 1765 C C . GLU A 1 230 ? 45.900 13.529 41.580 1.00 15.53 244 GLU A C 1
ATOM 1766 O O . GLU A 1 230 ? 46.468 13.227 42.631 1.00 16.64 244 GLU A O 1
ATOM 1777 N N . LEU A 1 231 ? 44.770 14.222 41.546 1.00 15.27 245 LEU A N 1
ATOM 1778 C CA . LEU A 1 231 ? 44.027 14.553 42.754 1.00 14.29 245 LEU A CA 1
ATOM 1779 C C . LEU A 1 231 ? 42.877 13.587 42.904 1.00 13.57 245 LEU A C 1
ATOM 1780 O O . LEU A 1 231 ? 42.379 13.052 41.917 1.00 14.70 245 LEU A O 1
ATOM 1785 N N . SER A 1 232 ? 42.497 13.317 44.143 1.00 12.30 246 SER A N 1
ATOM 1786 C CA . SER A 1 232 ? 41.395 12.425 44.479 1.00 11.81 246 SER A CA 1
ATOM 1787 C C . SER A 1 232 ? 40.677 12.943 45.707 1.00 13.41 246 SER A C 1
ATOM 1788 O O . SER A 1 232 ? 41.278 13.522 46.605 1.00 12.16 246 SER A O 1
ATOM 1791 N N . THR A 1 233 ? 39.361 12.742 45.750 1.00 13.15 247 THR A N 1
ATOM 1792 C CA . THR A 1 233 ? 38.591 13.032 46.938 1.00 13.02 247 THR A CA 1
ATOM 1793 C C . THR A 1 233 ? 37.300 12.196 46.879 1.00 11.52 247 THR A C 1
ATOM 1794 O O . THR A 1 233 ? 36.955 11.594 45.824 1.00 12.74 247 THR A O 1
ATOM 1798 N N . GLY A 1 234 ? 36.564 12.166 47.978 1.00 11.75 248 GLY A N 1
ATOM 1799 C CA . GLY A 1 234 ? 35.275 11.461 48.001 1.00 12.31 248 GLY A CA 1
ATOM 1800 C C . GLY A 1 234 ? 34.193 12.155 47.191 1.00 13.56 248 GLY A C 1
ATOM 1801 O O . GLY A 1 234 ? 34.308 13.326 46.807 1.00 14.56 248 GLY A O 1
ATOM 1802 N N . GLY A 1 235 ? 33.098 11.436 46.998 1.00 13.33 249 GLY A N 1
ATOM 1803 C CA . GLY A 1 235 ? 31.952 11.980 46.278 1.00 13.54 249 GLY A CA 1
ATOM 1804 C C . GLY A 1 235 ? 31.182 12.945 47.139 1.00 13.76 249 GLY A C 1
ATOM 1805 O O . GLY A 1 235 ? 31.560 13.227 48.283 1.00 15.52 249 GLY A O 1
ATOM 1806 N N . ASN A 1 236 ? 30.083 13.429 46.607 1.00 14.65 250 ASN A N 1
ATOM 1807 C CA . ASN A 1 236 ? 29.319 14.441 47.328 1.00 13.70 250 ASN A CA 1
ATOM 1808 C C . ASN A 1 236 ? 27.946 14.567 46.700 1.00 13.69 250 ASN A C 1
ATOM 1809 O O . ASN A 1 236 ? 27.632 13.928 45.717 1.00 13.97 250 ASN A O 1
ATOM 1814 N N . ILE A 1 237 ? 27.133 15.410 47.331 1.00 12.55 251 ILE A N 1
ATOM 1815 C CA . ILE A 1 237 ? 25.804 15.672 46.848 1.00 12.79 251 ILE A CA 1
ATOM 1816 C C . ILE A 1 237 ? 25.847 16.455 45.551 1.00 12.90 251 ILE A C 1
ATOM 1817 O O . ILE A 1 237 ? 26.841 17.070 45.203 1.00 14.11 251 ILE A O 1
ATOM 1822 N N . LEU A 1 238 ? 24.750 16.436 44.800 1.00 13.33 252 LEU A N 1
ATOM 1823 C CA . LEU A 1 238 ? 24.745 17.029 43.476 1.00 13.09 252 LEU A CA 1
ATOM 1824 C C . LEU A 1 238 ? 25.169 18.507 43.387 1.00 14.15 252 LEU A C 1
ATOM 1825 O O . LEU A 1 238 ? 25.949 18.863 42.511 1.00 14.99 252 LEU A O 1
ATOM 1830 N N . PRO A 1 239 ? 24.644 19.395 44.269 1.00 14.35 253 PRO A N 1
ATOM 1831 C CA . PRO A 1 239 ? 25.138 20.781 44.198 1.00 16.25 253 PRO A CA 1
ATOM 1832 C C . PRO A 1 239 ? 26.647 20.923 44.397 1.00 16.99 253 PRO A C 1
ATOM 1833 O O . PRO A 1 239 ? 27.296 21.775 43.763 1.00 18.43 253 PRO A O 1
ATOM 1837 N N . ALA A 1 240 ? 27.202 20.097 45.260 1.00 16.09 254 ALA A N 1
ATOM 1838 C CA . ALA A 1 240 ? 28.642 20.108 45.510 1.00 16.16 254 ALA A CA 1
ATOM 1839 C C . ALA A 1 240 ? 29.481 19.548 44.346 1.00 17.97 254 ALA A C 1
ATOM 1840 O O . ALA A 1 240 ? 30.672 19.875 44.205 1.00 19.28 254 ALA A O 1
ATOM 1842 N N . LEU A 1 241 ? 28.878 18.696 43.523 1.00 14.63 255 LEU A N 1
ATOM 1843 C CA . LEU A 1 241 ? 29.571 18.102 42.371 1.00 13.71 255 LEU A CA 1
ATOM 1844 C C . LEU A 1 241 ? 29.752 19.085 41.192 1.00 15.89 255 LEU A C 1
ATOM 1845 O O . LEU A 1 241 ? 30.472 18.753 40.247 1.00 14.54 255 LEU A O 1
ATOM 1850 N N . ALA A 1 242 ? 29.105 20.264 41.222 1.00 15.79 256 ALA A N 1
ATOM 1851 C CA . ALA A 1 242 ? 29.358 21.284 40.180 1.00 18.45 256 ALA A CA 1
ATOM 1852 C C . ALA A 1 242 ? 30.870 21.612 40.120 1.00 19.42 256 ALA A C 1
ATOM 1853 O O . ALA A 1 242 ? 31.462 21.691 39.026 1.00 18.52 256 ALA A O 1
ATOM 1855 N N . ALA A 1 243 ? 31.478 21.766 41.303 1.00 18.56 257 ALA A N 1
ATOM 1856 C CA . ALA A 1 243 ? 32.906 22.071 41.398 1.00 20.53 257 ALA A CA 1
ATOM 1857 C C . ALA A 1 243 ? 33.775 20.969 40.818 1.00 19.04 257 ALA A C 1
ATOM 1858 O O . ALA A 1 243 ? 34.877 21.228 40.324 1.00 20.17 257 ALA A O 1
ATOM 1860 N N . TYR A 1 244 ? 33.290 19.739 40.821 1.00 17.52 258 TYR A N 1
ATOM 1861 C CA . TYR A 1 244 ? 34.089 18.648 40.305 1.00 17.91 258 TYR A CA 1
ATOM 1862 C C . TYR A 1 244 ? 34.189 18.625 38.765 1.00 18.08 258 TYR A C 1
ATOM 1863 O O . TYR A 1 244 ? 34.989 17.879 38.219 1.00 18.06 258 TYR A O 1
ATOM 1872 N N . LYS A 1 245 ? 33.399 19.449 38.072 1.00 18.45 259 LYS A N 1
ATOM 1873 C CA . LYS A 1 245 ? 33.522 19.596 36.626 1.00 19.53 259 LYS A CA 1
ATOM 1874 C C . LYS A 1 245 ? 34.889 20.157 36.205 1.00 20.13 259 LYS A C 1
ATOM 1875 O O . LYS A 1 245 ? 35.273 20.038 35.046 1.00 23.11 259 LYS A O 1
ATOM 1881 N N . ARG A 1 246 ? 35.624 20.739 37.151 1.00 20.84 260 ARG A N 1
ATOM 1882 C CA . ARG A 1 246 ? 37.005 21.179 36.933 1.00 24.96 260 ARG A CA 1
ATOM 1883 C C . ARG A 1 246 ? 38.049 20.056 37.092 1.00 23.82 260 ARG A C 1
ATOM 1884 O O . ARG A 1 246 ? 39.239 20.308 36.858 1.00 23.99 260 ARG A O 1
ATOM 1892 N N . LEU A 1 247 ? 37.599 18.827 37.408 1.00 19.78 261 LEU A N 1
ATOM 1893 C CA . LEU A 1 247 ? 38.479 17.687 37.725 1.00 19.84 261 LEU A CA 1
ATOM 1894 C C . LEU A 1 247 ? 38.176 16.445 36.859 1.00 18.10 261 LEU A C 1
ATOM 1895 O O . LEU A 1 247 ? 37.907 15.355 37.392 1.00 17.09 261 LEU A O 1
ATOM 1900 N N . PRO A 1 248 ? 38.163 16.594 35.532 1.00 17.94 262 PRO A N 1
ATOM 1901 C CA . PRO A 1 248 ? 37.846 15.456 34.696 1.00 17.63 262 PRO A CA 1
ATOM 1902 C C . PRO A 1 248 ? 38.746 14.252 34.988 1.00 17.13 262 PRO A C 1
ATOM 1903 O O . PRO A 1 248 ? 39.957 14.405 35.129 1.00 18.22 262 PRO A O 1
ATOM 1907 N N . GLY A 1 249 ? 38.149 13.072 35.104 1.00 16.39 263 GLY A N 1
ATOM 1908 C CA . GLY A 1 249 ? 38.888 11.841 35.293 1.00 14.94 263 GLY A CA 1
ATOM 1909 C C . GLY A 1 249 ? 39.231 11.551 36.751 1.00 14.79 263 GLY A C 1
ATOM 1910 O O . GLY A 1 249 ? 39.792 10.499 37.038 1.00 15.05 263 GLY A O 1
ATOM 1924 N N . GLU A 1 251 ? 39.148 10.222 40.365 1.00 14.20 265 GLU A N 1
ATOM 1925 C CA . GLU A 1 251 ? 38.514 9.085 40.972 1.00 12.68 265 GLU A CA 1
ATOM 1926 C C . GLU A 1 251 ? 38.469 9.196 42.488 1.00 13.21 265 GLU A C 1
ATOM 1927 O O . GLU A 1 251 ? 39.277 9.855 43.112 1.00 16.88 265 GLU A O 1
ATOM 1933 N N . GLY A 1 252 ? 37.538 8.465 43.063 1.00 12.06 266 GLY A N 1
ATOM 1934 C CA . GLY A 1 252 ? 37.305 8.406 44.474 1.00 11.81 266 GLY A CA 1
ATOM 1935 C C . GLY A 1 252 ? 36.207 7.427 44.758 1.00 12.11 266 GLY A C 1
ATOM 1936 O O . GLY A 1 252 ? 35.784 6.666 43.852 1.00 12.18 266 GLY A O 1
ATOM 1937 N N . ALA A 1 253 ? 35.669 7.501 45.978 1.00 10.29 267 ALA A N 1
ATOM 1938 C CA . ALA A 1 253 ? 34.489 6.730 46.310 1.00 12.57 267 ALA A CA 1
ATOM 1939 C C . ALA A 1 253 ? 33.395 7.593 46.869 1.00 12.86 267 ALA A C 1
ATOM 1940 O O . ALA A 1 253 ? 33.657 8.620 47.481 1.00 12.16 267 ALA A O 1
ATOM 1942 N N . THR A 1 254 ? 32.158 7.161 46.626 1.00 12.28 268 THR A N 1
ATOM 1943 C CA . THR A 1 254 ? 30.963 7.860 47.061 1.00 11.55 268 THR A CA 1
ATOM 1944 C C . THR A 1 254 ? 29.924 6.942 47.704 1.00 11.12 268 THR A C 1
ATOM 1945 O O . THR A 1 254 ? 29.817 5.748 47.402 1.00 12.80 268 THR A O 1
ATOM 1949 N N . TYR A 1 255 ? 29.125 7.545 48.575 1.00 11.71 269 TYR A N 1
ATOM 1950 C CA . TYR A 1 255 ? 27.994 6.862 49.203 1.00 12.48 269 TYR A CA 1
ATOM 1951 C C . TYR A 1 255 ? 26.889 6.545 48.180 1.00 11.78 269 TYR A C 1
ATOM 1952 O O . TYR A 1 255 ? 26.201 5.534 48.284 1.00 11.96 269 TYR A O 1
ATOM 1961 N N . TYR A 1 256 ? 26.686 7.441 47.229 1.00 10.09 270 TYR A N 1
ATOM 1962 C CA . TYR A 1 256 ? 25.587 7.346 46.283 1.00 11.57 270 TYR A CA 1
ATOM 1963 C C . TYR A 1 256 ? 25.787 8.292 45.103 1.00 12.65 270 TYR A C 1
ATOM 1964 O O . TYR A 1 256 ? 26.362 9.364 45.239 1.00 15.83 270 TYR A O 1
ATOM 1973 N N . TYR A 1 257 ? 25.310 7.864 43.939 1.00 13.42 271 TYR A N 1
ATOM 1974 C CA . TYR A 1 257 ? 25.087 8.734 42.766 1.00 12.91 271 TYR A CA 1
ATOM 1975 C C . TYR A 1 257 ? 23.932 8.059 42.050 1.00 12.64 271 TYR A C 1
ATOM 1976 O O . TYR A 1 257 ? 23.981 6.859 41.837 1.00 12.64 271 TYR A O 1
ATOM 1985 N N . TYR A 1 258 ? 22.902 8.820 41.706 1.00 13.56 272 TYR A N 1
ATOM 1986 C CA A TYR A 1 258 ? 21.647 8.236 41.233 0.50 14.23 272 TYR A CA 1
ATOM 1987 C CA B TYR A 1 258 ? 21.649 8.216 41.250 0.50 14.00 272 TYR A CA 1
ATOM 1988 C C . TYR A 1 258 ? 21.793 7.223 40.102 1.00 13.84 272 TYR A C 1
ATOM 1989 O O . TYR A 1 258 ? 21.061 6.241 40.064 1.00 13.65 272 TYR A O 1
ATOM 2006 N N . ASP A 1 259 ? 22.708 7.478 39.166 1.00 12.14 273 ASP A N 1
ATOM 2007 C CA A ASP A 1 259 ? 22.780 6.658 37.957 0.60 13.21 273 ASP A CA 1
ATOM 2008 C CA B ASP A 1 259 ? 22.791 6.667 37.958 0.40 14.00 273 ASP A CA 1
ATOM 2009 C C . ASP A 1 259 ? 23.686 5.463 38.135 1.00 14.82 273 ASP A C 1
ATOM 2010 O O . ASP A 1 259 ? 23.821 4.666 37.217 1.00 17.05 273 ASP A O 1
ATOM 2019 N N . ILE A 1 260 ? 24.307 5.294 39.317 1.00 14.71 274 ILE A N 1
ATOM 2020 C CA . ILE A 1 260 ? 25.170 4.125 39.503 1.00 14.52 274 ILE A CA 1
ATOM 2021 C C . ILE A 1 260 ? 24.456 2.808 39.880 1.00 16.39 274 ILE A C 1
ATOM 2022 O O . ILE A 1 260 ? 24.615 1.798 39.188 1.00 17.60 274 ILE A O 1
ATOM 2027 N N . PRO A 1 261 ? 23.652 2.784 40.959 1.00 15.57 275 PRO A N 1
ATOM 2028 C CA . PRO A 1 261 ? 23.115 1.476 41.347 1.00 15.04 275 PRO A CA 1
ATOM 2029 C C . PRO A 1 261 ? 22.039 1.011 40.380 1.00 17.30 275 PRO A C 1
ATOM 2030 O O . PRO A 1 261 ? 21.135 1.786 40.018 1.00 17.75 275 PRO A O 1
ATOM 2034 N N . LYS A 1 262 ? 22.170 -0.254 39.967 1.00 20.14 276 LYS A N 1
ATOM 2035 C CA . LYS A 1 262 ? 21.257 -0.896 39.046 1.00 21.15 276 LYS A CA 1
ATOM 2036 C C . LYS A 1 262 ? 20.556 -2.029 39.783 1.00 22.27 276 LYS A C 1
ATOM 2037 O O . LYS A 1 262 ? 21.081 -3.144 39.994 1.00 23.93 276 LYS A O 1
ATOM 2043 N N . ASN A 1 263 ? 19.383 -1.698 40.281 1.00 19.47 277 ASN A N 1
ATOM 2044 C CA . ASN A 1 263 ? 18.557 -2.638 40.981 1.00 17.37 277 ASN A CA 1
ATOM 2045 C C . ASN A 1 263 ? 17.121 -2.092 40.909 1.00 17.95 277 ASN A C 1
ATOM 2046 O O . ASN A 1 263 ? 16.931 -0.920 40.614 1.00 18.75 277 ASN A O 1
ATOM 2051 N N . PRO A 1 264 ? 16.123 -2.951 41.136 1.00 19.58 278 PRO A N 1
ATOM 2052 C CA . PRO A 1 264 ? 14.738 -2.556 40.938 1.00 18.78 278 PRO A CA 1
ATOM 2053 C C . PRO A 1 264 ? 14.297 -1.387 41.814 1.00 17.56 278 PRO A C 1
ATOM 2054 O O . PRO A 1 264 ? 13.450 -0.619 41.414 1.00 16.99 278 PRO A O 1
ATOM 2058 N N . ILE A 1 265 ? 14.852 -1.300 43.012 1.00 15.33 279 ILE A N 1
ATOM 2059 C CA . ILE A 1 265 ? 14.458 -0.264 43.929 1.00 14.26 279 ILE A CA 1
ATOM 2060 C C . ILE A 1 265 ? 14.970 1.052 43.416 1.00 11.96 279 ILE A C 1
ATOM 2061 O O . ILE A 1 265 ? 14.206 2.014 43.344 1.00 13.57 279 ILE A O 1
ATOM 2066 N N . ASN A 1 266 ? 16.261 1.136 43.141 1.00 11.57 280 ASN A N 1
ATOM 2067 C CA . ASN A 1 266 ? 16.813 2.388 42.633 1.00 11.46 280 ASN A CA 1
ATOM 2068 C C . ASN A 1 266 ? 16.200 2.802 41.288 1.00 14.37 280 ASN A C 1
ATOM 2069 O O . ASN A 1 266 ? 16.004 3.979 41.015 1.00 15.41 280 ASN A O 1
ATOM 2074 N N . GLU A 1 267 ? 15.916 1.811 40.444 1.00 14.96 281 GLU A N 1
ATOM 2075 C CA . GLU A 1 267 ? 15.268 2.080 39.157 1.00 15.35 281 GLU A CA 1
ATOM 2076 C C . GLU A 1 267 ? 13.944 2.806 39.351 1.00 14.34 281 GLU A C 1
ATOM 2077 O O . GLU A 1 267 ? 13.701 3.841 38.725 1.00 16.02 281 GLU A O 1
ATOM 2083 N N . TRP A 1 268 ? 13.116 2.283 40.245 1.00 13.99 282 TRP A N 1
ATOM 2084 C CA . TRP A 1 268 ? 11.828 2.908 40.558 1.00 14.88 282 TRP A CA 1
ATOM 2085 C C . TRP A 1 268 ? 12.028 4.305 41.164 1.00 14.26 282 TRP A C 1
ATOM 2086 O O . TRP A 1 268 ? 11.401 5.291 40.755 1.00 14.35 282 TRP A O 1
ATOM 2097 N N . LEU A 1 269 ? 12.934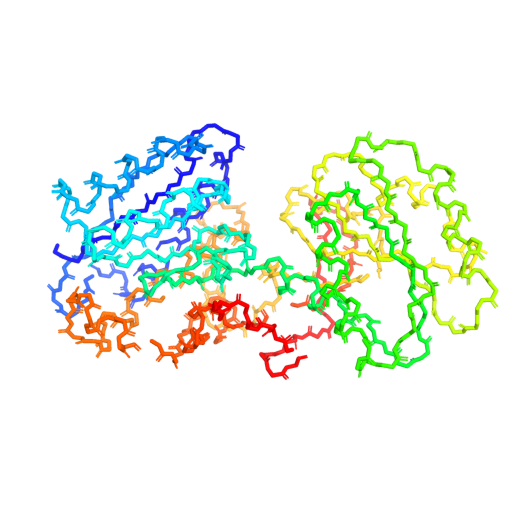 4.392 4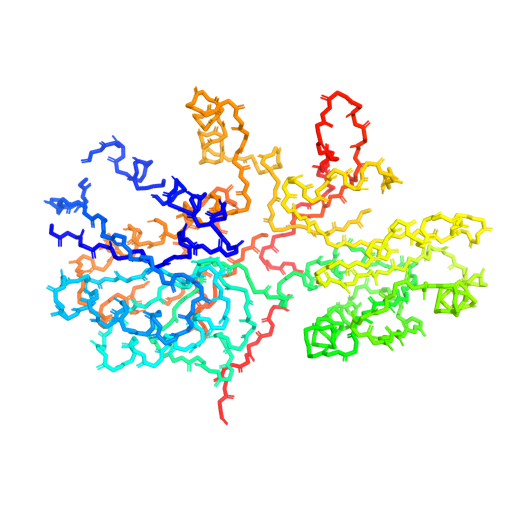2.121 1.00 13.14 283 LEU A N 1
ATOM 2098 C CA . LEU A 1 269 ? 13.175 5.657 42.818 1.00 11.88 283 LEU A CA 1
ATOM 2099 C C . LEU A 1 269 ? 13.608 6.745 41.837 1.00 12.42 283 LEU A C 1
ATOM 2100 O O . LEU A 1 269 ? 13.042 7.843 41.861 1.00 13.65 283 LEU A O 1
ATOM 2105 N N . VAL A 1 270 ? 14.571 6.429 40.987 1.00 12.25 284 VAL A N 1
ATOM 2106 C CA . VAL A 1 270 ? 15.080 7.395 40.027 1.00 12.60 284 VAL A CA 1
ATOM 2107 C C . VAL A 1 270 ? 13.975 7.821 39.052 1.00 14.01 284 VAL A C 1
ATOM 2108 O O . VAL A 1 270 ? 13.743 9.018 38.804 1.00 15.39 284 VAL A O 1
ATOM 2112 N N . THR A 1 271 ? 13.264 6.859 38.491 1.00 13.99 285 THR A N 1
ATOM 2113 C CA . THR A 1 271 ? 12.243 7.171 37.505 1.00 15.52 285 THR A CA 1
ATOM 2114 C C . THR A 1 271 ? 11.104 7.991 38.087 1.00 15.40 285 THR A C 1
ATOM 2115 O O . THR A 1 271 ? 10.675 9.027 37.522 1.00 16.52 285 THR A O 1
ATOM 2119 N N . GLU A 1 272 ? 10.631 7.584 39.258 1.00 14.65 286 GLU A N 1
ATOM 2120 C CA A GLU A 1 272 ? 9.477 8.276 39.829 0.40 15.11 286 GLU A CA 1
ATOM 2121 C CA B GLU A 1 272 ? 9.501 8.262 39.860 0.60 15.31 286 GLU A CA 1
ATOM 2122 C C . GLU A 1 272 ? 9.879 9.615 40.424 1.00 15.51 286 GLU A C 1
ATOM 2123 O O . GLU A 1 272 ? 9.096 10.549 40.391 1.00 15.72 286 GLU A O 1
ATOM 2134 N N . HIS A 1 273 ? 11.089 9.719 40.969 1.00 14.73 287 HIS A N 1
ATOM 2135 C CA . HIS A 1 273 ? 11.566 10.992 41.502 1.00 14.19 287 HIS A CA 1
ATOM 2136 C C . HIS A 1 273 ? 11.674 11.993 40.367 1.00 16.58 287 HIS A C 1
ATOM 2137 O O . HIS A 1 273 ? 11.289 13.159 40.504 1.00 15.62 287 HIS A O 1
ATOM 2144 N N . GLN A 1 274 ? 12.145 11.553 39.216 1.00 15.63 288 GLN A N 1
ATOM 2145 C CA A GLN A 1 274 ? 12.261 12.479 38.069 0.60 16.64 288 GLN A CA 1
ATOM 2146 C CA B GLN A 1 274 ? 12.263 12.442 38.048 0.40 16.67 288 GLN A CA 1
ATOM 2147 C C . GLN A 1 274 ? 10.891 12.890 37.577 1.00 17.04 288 GLN A C 1
ATOM 2148 O O . GLN A 1 274 ? 10.678 14.064 37.245 1.00 17.68 288 GLN A O 1
ATOM 2159 N N . LYS A 1 275 ? 9.938 11.961 37.549 1.00 17.04 289 LYS A N 1
ATOM 2160 C CA . LYS A 1 275 ? 8.565 12.277 37.096 1.00 18.02 289 LYS A CA 1
ATOM 2161 C C . LYS A 1 275 ? 7.873 13.288 38.030 1.00 18.69 289 LYS A C 1
ATOM 2162 O O . LYS A 1 275 ? 7.194 14.221 37.561 1.00 20.82 289 LYS A O 1
ATOM 2168 N N . ARG A 1 276 ? 8.038 13.112 39.343 1.00 17.15 290 ARG A N 1
ATOM 2169 C CA . ARG A 1 276 ? 7.362 13.942 40.332 1.00 18.87 290 ARG A CA 1
ATOM 2170 C C . ARG A 1 276 ? 7.984 15.313 40.547 1.00 19.77 290 ARG A C 1
ATOM 2171 O O . ARG A 1 276 ? 7.257 16.287 40.806 1.00 22.68 290 ARG A O 1
ATOM 2179 N N . PHE A 1 277 ? 9.313 15.378 40.469 1.00 19.10 291 PHE A N 1
ATOM 2180 C CA . PHE A 1 277 ? 10.099 16.528 40.906 1.00 19.97 291 PHE A CA 1
ATOM 2181 C C . PHE A 1 277 ? 11.020 17.124 39.823 1.00 20.57 291 PHE A C 1
ATOM 2182 O O . PHE A 1 277 ? 11.631 18.179 40.042 1.00 22.67 291 PHE A O 1
ATOM 2190 N N . ASN A 1 278 ? 11.116 16.468 38.672 1.00 19.68 292 ASN A N 1
ATOM 2191 C CA . ASN A 1 278 ? 12.001 16.894 37.582 1.00 20.32 292 ASN A CA 1
ATOM 2192 C C . ASN A 1 278 ? 13.460 17.081 37.984 1.00 20.36 292 ASN A C 1
ATOM 2193 O O . ASN A 1 278 ? 14.157 17.981 37.493 1.00 22.55 292 ASN A O 1
ATOM 2198 N N . ALA A 1 279 ? 13.916 16.191 38.858 1.00 17.86 293 ALA A N 1
ATOM 2199 C CA . ALA A 1 279 ? 15.265 16.175 39.361 1.00 17.64 293 ALA A CA 1
ATOM 2200 C C . ALA A 1 279 ? 15.539 14.766 39.859 1.00 18.07 293 ALA A C 1
ATOM 2201 O O . ALA A 1 279 ? 14.604 14.063 40.221 1.00 16.89 293 ALA A O 1
ATOM 2203 N N . PRO A 1 280 ? 16.806 14.350 39.877 1.00 18.06 294 PRO A N 1
ATOM 2204 C CA . PRO A 1 280 ? 17.155 13.045 40.419 1.00 16.96 294 PRO A CA 1
ATOM 2205 C C . PRO A 1 280 ? 17.234 13.017 41.949 1.00 14.29 294 PRO A C 1
ATOM 2206 O O . PRO A 1 280 ? 17.367 14.095 42.616 1.00 17.06 294 PRO A O 1
ATOM 2210 N N . PRO A 1 281 ? 17.124 11.800 42.523 1.00 14.23 295 PRO A N 1
ATOM 2211 C CA . PRO A 1 281 ? 17.345 11.637 43.940 1.00 13.05 295 PRO A CA 1
ATOM 2212 C C . PRO A 1 281 ? 18.801 11.899 44.287 1.00 13.92 295 PRO A C 1
ATOM 2213 O O . PRO A 1 281 ? 19.688 11.653 43.467 1.00 14.50 295 PRO A O 1
ATOM 2217 N N . ASP A 1 282 ? 19.024 12.345 45.512 1.00 15.54 296 ASP A N 1
ATOM 2218 C CA . ASP A 1 282 ? 20.382 12.621 46.048 1.00 15.08 296 ASP A CA 1
ATOM 2219 C C . ASP A 1 282 ? 20.641 11.757 47.308 1.00 13.80 296 ASP A C 1
ATOM 2220 O O . ASP A 1 282 ? 19.830 10.877 47.677 1.00 13.53 296 ASP A O 1
ATOM 2225 N N . PHE A 1 283 ? 21.789 11.987 47.964 1.00 14.16 297 PHE A N 1
ATOM 2226 C CA . PHE A 1 283 ? 22.182 11.225 49.162 1.00 13.19 297 PHE A CA 1
ATOM 2227 C C . PHE A 1 283 ? 21.017 11.050 50.127 1.00 12.46 297 PHE A C 1
ATOM 2228 O O . PHE A 1 283 ? 20.752 9.956 50.632 1.00 12.83 297 PHE A O 1
ATOM 2236 N N . PHE A 1 284 ? 20.403 12.170 50.462 1.00 13.21 298 PHE A N 1
ATOM 2237 C CA . PHE A 1 284 ? 19.450 12.195 51.558 1.00 12.75 298 PHE A CA 1
ATOM 2238 C C . PHE A 1 284 ? 18.183 11.438 51.206 1.00 14.07 298 PHE A C 1
ATOM 2239 O O . PHE A 1 284 ? 17.556 10.770 52.057 1.00 13.38 298 PHE A O 1
ATOM 2247 N N . THR A 1 285 ? 17.822 11.513 49.943 1.00 12.62 299 THR A N 1
ATOM 2248 C CA . THR A 1 285 ? 16.669 10.804 49.429 1.00 11.71 299 THR A CA 1
ATOM 2249 C C . THR A 1 285 ? 16.920 9.304 49.546 1.00 11.01 299 THR A C 1
ATOM 2250 O O . THR A 1 285 ? 16.083 8.524 50.039 1.00 11.84 299 THR A O 1
ATOM 2254 N N . ALA A 1 286 ? 18.078 8.865 49.079 1.00 13.18 300 ALA A N 1
ATOM 2255 C CA . ALA A 1 286 ? 18.432 7.466 49.125 1.00 13.91 300 ALA A CA 1
ATOM 2256 C C . ALA A 1 286 ? 18.486 6.945 50.567 1.00 13.05 300 ALA A C 1
ATOM 2257 O O . ALA A 1 286 ? 18.029 5.854 50.870 1.00 13.43 300 ALA A O 1
ATOM 2259 N N . GLY A 1 287 ? 19.048 7.737 51.460 1.00 13.43 301 GLY A N 1
ATOM 2260 C CA . GLY A 1 287 ? 19.100 7.360 52.861 1.00 12.36 301 GLY A CA 1
ATOM 2261 C C . GLY A 1 287 ? 17.760 7.315 53.570 1.00 12.93 301 GLY A C 1
ATOM 2262 O O . GLY A 1 287 ? 17.488 6.395 54.353 1.00 12.18 301 GLY A O 1
ATOM 2263 N N . GLY A 1 288 ? 16.878 8.253 53.255 1.00 12.43 302 GLY A N 1
ATOM 2264 C CA . GLY A 1 288 ? 15.547 8.217 53.851 1.00 12.59 302 GLY A CA 1
ATOM 2265 C C . GLY A 1 288 ? 14.792 6.989 53.413 1.00 12.58 302 GLY A C 1
ATOM 2266 O O . GLY A 1 288 ? 14.076 6.378 54.189 1.00 12.39 302 GLY A O 1
ATOM 2267 N N . PHE A 1 289 ? 14.971 6.630 52.154 1.00 11.85 303 PHE A N 1
ATOM 2268 C CA . PHE A 1 289 ? 14.355 5.423 51.580 1.00 11.72 303 PHE A CA 1
ATOM 2269 C C . PHE A 1 289 ? 14.892 4.196 52.290 1.00 11.99 303 PHE A C 1
ATOM 2270 O O . PHE A 1 289 ? 14.153 3.270 52.644 1.00 11.25 303 PHE A O 1
ATOM 2278 N N . SER A 1 290 ? 16.207 4.157 52.503 1.00 12.73 304 SER A N 1
ATOM 2279 C CA . SER A 1 290 ? 16.833 3.052 53.201 1.00 12.65 304 SER A CA 1
ATOM 2280 C C . SER A 1 290 ? 16.289 2.895 54.616 1.00 11.77 304 SER A C 1
ATOM 2281 O O . SER A 1 290 ? 16.036 1.755 55.073 1.00 12.65 304 SER A O 1
ATOM 2284 N N . ALA A 1 291 ? 16.121 4.007 55.332 1.00 11.42 305 ALA A N 1
ATOM 2285 C CA . ALA A 1 291 ? 15.516 3.952 56.654 1.00 11.08 305 ALA A CA 1
ATOM 2286 C C . ALA A 1 291 ? 14.080 3.412 56.623 1.00 11.84 305 ALA A C 1
ATOM 2287 O O . ALA A 1 291 ? 13.709 2.613 57.520 1.00 13.39 305 ALA A O 1
ATOM 2289 N N . ALA A 1 292 ? 13.308 3.795 55.622 1.00 11.25 306 ALA A N 1
ATOM 2290 C CA . ALA A 1 292 ? 11.954 3.297 55.472 1.00 11.81 306 ALA A CA 1
ATOM 2291 C C . ALA A 1 292 ? 11.987 1.795 55.366 1.00 12.49 306 ALA A C 1
ATOM 2292 O O . ALA A 1 292 ? 11.172 1.069 55.967 1.00 12.64 306 ALA A O 1
ATOM 2302 N N . ALA A 1 294 ? 14.338 -0.314 56.244 1.00 13.79 308 ALA A N 1
ATOM 2303 C CA . ALA A 1 294 ? 14.762 -0.922 57.499 1.00 13.29 308 ALA A CA 1
ATOM 2304 C C . ALA A 1 294 ? 13.570 -1.076 58.473 1.00 13.53 308 ALA A C 1
ATOM 2305 O O . ALA A 1 294 ? 13.370 -2.130 59.068 1.00 14.40 308 ALA A O 1
ATOM 2307 N N . VAL A 1 295 ? 12.762 -0.026 58.623 1.00 12.92 309 VAL A N 1
ATOM 2308 C CA . VAL A 1 295 ? 11.619 -0.066 59.561 1.00 13.60 309 VAL A CA 1
ATOM 2309 C C . VAL A 1 295 ? 10.606 -1.111 59.126 1.00 14.19 309 VAL A C 1
ATOM 2310 O O . VAL A 1 295 ? 10.171 -1.929 59.941 1.00 14.63 309 VAL A O 1
ATOM 2314 N N . VAL A 1 296 ? 10.218 -1.129 57.847 1.00 14.21 310 VAL A N 1
ATOM 2315 C CA . VAL A 1 296 ? 9.193 -2.044 57.399 1.00 14.11 310 VAL A CA 1
ATOM 2316 C C . VAL A 1 296 ? 9.700 -3.490 57.513 1.00 14.56 310 VAL A C 1
ATOM 2317 O O . VAL A 1 296 ? 8.972 -4.368 57.962 1.00 16.59 310 VAL A O 1
ATOM 2321 N N . THR A 1 297 ? 10.952 -3.741 57.132 1.00 14.16 311 THR A N 1
ATOM 2322 C CA . THR A 1 297 ? 11.524 -5.077 57.183 1.00 14.65 311 THR A CA 1
ATOM 2323 C C . THR A 1 297 ? 11.595 -5.560 58.658 1.00 14.07 311 THR A C 1
ATOM 2324 O O . THR A 1 297 ? 11.245 -6.718 58.941 1.00 15.66 311 THR A O 1
ATOM 2328 N N . ALA A 1 298 ? 11.962 -4.650 59.573 1.00 15.59 312 ALA A N 1
ATOM 2329 C CA . ALA A 1 298 ? 12.050 -4.994 61.009 1.00 16.03 312 ALA A CA 1
ATOM 2330 C C . ALA A 1 298 ? 10.697 -5.334 61.604 1.00 17.01 312 ALA A C 1
ATOM 2331 O O . ALA A 1 298 ? 10.550 -6.371 62.311 1.00 16.81 312 ALA A O 1
ATOM 2333 N N . VAL A 1 299 ? 9.705 -4.499 61.316 1.00 16.05 313 VAL A N 1
ATOM 2334 C CA . VAL A 1 299 ? 8.370 -4.700 61.908 1.00 16.40 313 VAL A CA 1
ATOM 2335 C C . VAL A 1 299 ? 7.731 -5.959 61.340 1.00 17.17 313 VAL A C 1
ATOM 2336 O O . VAL A 1 299 ? 7.115 -6.742 62.081 1.00 20.54 313 VAL A O 1
ATOM 2340 N N . GLN A 1 300 ? 7.936 -6.196 60.054 1.00 16.53 314 GLN A N 1
ATOM 2341 C CA . GLN A 1 300 ? 7.434 -7.395 59.403 1.00 18.55 314 GLN A CA 1
ATOM 2342 C C . GLN A 1 300 ? 8.092 -8.645 60.032 1.00 19.43 314 GLN A C 1
ATOM 2343 O O . GLN A 1 300 ? 7.426 -9.659 60.282 1.00 22.52 314 GLN A O 1
ATOM 2346 N N . LYS A 1 301 ? 9.393 -8.580 60.271 1.00 18.56 315 LYS A N 1
ATOM 2347 C CA A LYS A 1 301 ? 10.102 -9.726 60.811 0.50 18.89 315 LYS A CA 1
ATOM 2348 C CA B LYS A 1 301 ? 10.147 -9.701 60.826 0.50 18.95 315 LYS A CA 1
ATOM 2349 C C . LYS A 1 301 ? 9.745 -9.972 62.281 1.00 19.90 315 LYS A C 1
ATOM 2350 O O . LYS A 1 301 ? 9.507 -11.131 62.667 1.00 21.48 315 LYS A O 1
ATOM 2361 N N . ALA A 1 302 ? 9.676 -8.902 63.081 1.00 19.29 316 ALA A N 1
ATOM 2362 C CA . ALA A 1 302 ? 9.358 -8.996 64.513 1.00 20.13 316 ALA A CA 1
ATOM 2363 C C . ALA A 1 302 ? 7.898 -9.323 64.772 1.00 21.48 316 ALA A C 1
ATOM 2364 O O . ALA A 1 302 ? 7.559 -9.849 65.853 1.00 21.49 316 ALA A O 1
ATOM 2366 N N . LYS A 1 303 ? 7.026 -8.993 63.824 1.00 21.09 317 LYS A N 1
ATOM 2367 C CA . LYS A 1 303 ? 5.566 -9.137 63.989 1.00 21.73 317 LYS A CA 1
ATOM 2368 C C . LYS A 1 303 ? 5.056 -8.396 65.235 1.00 23.14 317 LYS A C 1
ATOM 2369 O O . LYS A 1 303 ? 4.068 -8.802 65.887 1.00 21.80 317 LYS A O 1
ATOM 2375 N N . SER A 1 304 ? 5.715 -7.282 65.540 1.00 20.30 318 SER A N 1
ATOM 2376 C CA . SER A 1 304 ? 5.487 -6.520 66.751 1.00 20.51 318 SER A CA 1
ATOM 2377 C C . SER A 1 304 ? 6.251 -5.217 66.654 1.00 21.10 318 SER A C 1
ATOM 2378 O O . SER A 1 304 ? 7.245 -5.130 65.911 1.00 23.16 318 SER A O 1
ATOM 2381 N N . THR A 1 305 ? 5.810 -4.226 67.415 1.00 21.14 319 THR A N 1
ATOM 2382 C CA . THR A 1 305 ? 6.588 -3.007 67.622 1.00 22.71 319 THR A CA 1
ATOM 2383 C C . THR A 1 305 ? 7.228 -2.928 69.023 1.00 22.08 319 THR A C 1
ATOM 2384 O O . THR A 1 305 ? 7.807 -1.901 69.392 1.00 23.35 319 THR A O 1
ATOM 2388 N N . ASP A 1 306 ? 7.143 -4.008 69.801 1.00 20.22 320 ASP A N 1
ATOM 2389 C CA . ASP A 1 306 ? 7.831 -4.110 71.097 1.00 20.49 320 ASP A CA 1
ATOM 2390 C C . ASP A 1 306 ? 9.337 -3.870 70.866 1.00 19.83 320 ASP A C 1
ATOM 2391 O O . ASP A 1 306 ? 9.929 -4.488 69.985 1.00 19.42 320 ASP A O 1
ATOM 2396 N N . THR A 1 307 ? 9.931 -2.979 71.655 1.00 20.32 321 THR A N 1
ATOM 2397 C CA . THR A 1 307 ? 11.327 -2.625 71.437 1.00 18.92 321 THR A CA 1
ATOM 2398 C C . THR A 1 307 ? 12.270 -3.824 71.543 1.00 19.35 321 THR A C 1
ATOM 2399 O O . THR A 1 307 ? 13.129 -3.990 70.708 1.00 18.06 321 THR A O 1
ATOM 2403 N N . GLU A 1 308 ? 12.131 -4.673 72.562 1.00 19.40 322 GLU A N 1
ATOM 2404 C CA . GLU A 1 308 ? 13.065 -5.800 72.657 1.00 18.83 322 GLU A CA 1
ATOM 2405 C C . GLU A 1 308 ? 12.938 -6.740 71.453 1.00 17.71 322 GLU A C 1
ATOM 2406 O O . GLU A 1 308 ? 13.939 -7.224 70.946 1.00 19.42 322 GLU A O 1
ATOM 2412 N N . LYS A 1 309 ? 11.720 -6.930 70.941 1.00 18.45 323 LYS A N 1
ATOM 2413 C CA . LYS A 1 309 ? 11.525 -7.775 69.755 1.00 19.25 323 LYS A CA 1
ATOM 2414 C C . LYS A 1 309 ? 12.150 -7.142 68.508 1.00 17.77 323 LYS A C 1
ATOM 2415 O O . LYS A 1 309 ? 12.733 -7.856 67.659 1.00 17.95 323 LYS A O 1
ATOM 2421 N N . LEU A 1 310 ? 12.064 -5.818 68.421 1.00 18.02 324 LEU A N 1
ATOM 2422 C CA . LEU A 1 310 ? 12.655 -5.086 67.299 1.00 17.55 324 LEU A CA 1
ATOM 2423 C C . LEU A 1 310 ? 14.183 -5.162 67.336 1.00 18.90 324 LEU A C 1
ATOM 2424 O O . LEU A 1 310 ? 14.808 -5.416 66.299 1.00 17.62 324 LEU A O 1
ATOM 2429 N N . ILE A 1 311 ? 14.797 -4.969 68.509 1.00 17.67 325 ILE A N 1
ATOM 2430 C CA . ILE A 1 311 ? 16.259 -5.075 68.622 1.00 17.70 325 ILE A CA 1
ATOM 2431 C C . ILE A 1 311 ? 16.719 -6.463 68.173 1.00 17.95 325 ILE A C 1
ATOM 2432 O O . ILE A 1 311 ? 17.686 -6.584 67.429 1.00 18.26 325 ILE A O 1
ATOM 2437 N N . ALA A 1 312 ? 16.035 -7.505 68.658 1.00 16.67 326 ALA A N 1
ATOM 2438 C CA . ALA A 1 312 ? 16.396 -8.884 68.344 1.00 19.79 326 ALA A CA 1
ATOM 2439 C C . ALA A 1 312 ? 16.236 -9.162 66.865 1.00 20.12 326 ALA A C 1
ATOM 2440 O O . ALA A 1 312 ? 17.047 -9.893 66.266 1.00 21.59 326 ALA A O 1
ATOM 2442 N N . ALA A 1 313 ? 15.176 -8.609 66.283 1.00 18.21 327 ALA A N 1
ATOM 2443 C CA . ALA A 1 313 ? 14.918 -8.780 64.853 1.00 18.59 327 ALA A CA 1
ATOM 2444 C C . ALA A 1 313 ? 15.961 -8.033 63.997 1.00 17.18 327 ALA A C 1
ATOM 2445 O O . ALA A 1 313 ? 16.437 -8.583 62.980 1.00 18.34 327 ALA A O 1
ATOM 2455 N N . GLU A 1 315 ? 19.175 -6.929 64.781 1.00 15.93 329 GLU A N 1
ATOM 2456 C CA . GLU A 1 315 ? 20.593 -7.285 64.885 1.00 16.88 329 GLU A CA 1
ATOM 2457 C C . GLU A 1 315 ? 20.923 -8.357 63.851 1.00 17.38 329 GLU A C 1
ATOM 2458 O O . GLU A 1 315 ? 20.352 -9.459 63.878 1.00 18.53 329 GLU A O 1
ATOM 2464 N N . GLY A 1 316 ? 21.843 -8.040 62.923 1.00 17.66 330 GLY A N 1
ATOM 2465 C CA . GLY A 1 316 ? 22.219 -8.993 61.862 1.00 17.23 330 GLY A CA 1
ATOM 2466 C C . GLY A 1 316 ? 21.234 -9.022 60.691 1.00 17.63 330 GLY A C 1
ATOM 2467 O O . GLY A 1 316 ? 21.364 -9.881 59.816 1.00 19.01 330 GLY A O 1
ATOM 2476 N N . GLU A 1 318 ? 19.360 -8.276 57.313 1.00 15.79 332 GLU A N 1
ATOM 2477 C CA . GLU A 1 318 ? 19.516 -7.767 55.941 1.00 15.97 332 GLU A CA 1
ATOM 2478 C C . GLU A 1 318 ? 18.250 -7.056 55.488 1.00 15.01 332 GLU A C 1
ATOM 2479 O O . GLU A 1 318 ? 17.134 -7.428 55.885 1.00 17.02 332 GLU A O 1
ATOM 2485 N N . PHE A 1 319 ? 18.409 -5.984 54.697 1.00 14.18 333 PHE A N 1
ATOM 2486 C CA . PHE A 1 319 ? 17.282 -5.346 54.102 1.00 13.57 333 PHE A CA 1
ATOM 2487 C C . PHE A 1 319 ? 17.666 -4.734 52.755 1.00 14.17 333 PHE A C 1
ATOM 2488 O O . PHE A 1 319 ? 18.839 -4.419 52.536 1.00 15.02 333 PHE A O 1
ATOM 2496 N N . ASP A 1 320 ? 16.675 -4.567 51.896 1.00 13.78 334 ASP A N 1
ATOM 2497 C CA . ASP A 1 320 ? 16.885 -4.088 50.534 1.00 12.40 334 ASP A CA 1
ATOM 2498 C C . ASP A 1 320 ? 16.697 -2.576 50.500 1.00 14.81 334 ASP A C 1
ATOM 2499 O O . ASP A 1 320 ? 15.838 -2.001 51.196 1.00 14.74 334 ASP A O 1
ATOM 2504 N N . THR A 1 321 ? 17.548 -1.915 49.708 1.00 13.67 335 THR A N 1
ATOM 2505 C CA . THR A 1 321 ? 17.562 -0.459 49.642 1.00 12.73 335 THR A CA 1
ATOM 2506 C C . THR A 1 321 ? 17.867 -0.009 48.198 1.00 11.88 335 THR A C 1
ATOM 2507 O O . THR A 1 321 ? 18.183 -0.846 47.337 1.00 13.42 335 THR A O 1
ATOM 2511 N N . PRO A 1 322 ? 17.836 1.314 47.931 1.00 12.04 336 PRO A N 1
ATOM 2512 C CA . PRO A 1 322 ? 18.290 1.735 46.606 1.00 11.55 336 PRO A CA 1
ATOM 2513 C C . PRO A 1 322 ? 19.746 1.426 46.302 1.00 12.42 336 PRO A C 1
ATOM 2514 O O . PRO A 1 322 ? 20.166 1.520 45.148 1.00 13.69 336 PRO A O 1
ATOM 2518 N N . LYS A 1 323 ? 20.528 1.119 47.337 1.00 12.21 337 LYS A N 1
ATOM 2519 C CA . LYS A 1 323 ? 21.907 0.717 47.182 1.00 13.14 337 LYS A CA 1
ATOM 2520 C C . LYS A 1 323 ? 22.094 -0.804 47.221 1.00 13.39 337 LYS A C 1
ATOM 2521 O O . LYS A 1 323 ? 23.214 -1.315 47.439 1.00 14.60 337 LYS A O 1
ATOM 2527 N N . GLY A 1 324 ? 21.005 -1.540 47.033 1.00 14.16 338 GLY A N 1
ATOM 2528 C CA . GLY A 1 324 ? 21.012 -2.977 47.136 1.00 14.70 338 GLY A CA 1
ATOM 2529 C C . GLY A 1 324 ? 20.980 -3.371 48.602 1.00 15.17 338 GLY A C 1
ATOM 2530 O O . GLY A 1 324 ? 20.418 -2.660 49.449 1.00 14.73 338 GLY A O 1
ATOM 2531 N N . LYS A 1 325 ? 21.631 -4.468 48.910 1.00 15.77 339 LYS A N 1
ATOM 2532 C CA A LYS A 1 325 ? 21.552 -5.060 50.237 0.50 15.84 339 LYS A CA 1
ATOM 2533 C CA B LYS A 1 325 ? 21.528 -5.045 50.240 0.50 16.41 339 LYS A CA 1
ATOM 2534 C C . LYS A 1 325 ? 22.312 -4.247 51.277 1.00 15.04 339 LYS A C 1
ATOM 2535 O O . LYS A 1 325 ? 23.465 -3.900 51.060 1.00 14.91 339 LYS A O 1
ATOM 2548 N N . VAL A 1 327 ? 23.036 -4.500 55.730 1.00 13.61 341 VAL A N 1
ATOM 2549 C CA A VAL A 1 327 ? 22.868 -5.385 56.873 0.50 13.54 341 VAL A CA 1
ATOM 2550 C CA B VAL A 1 327 ? 22.937 -5.413 56.880 0.50 13.90 341 VAL A CA 1
ATOM 2551 C C . VAL A 1 327 ? 23.242 -4.629 58.145 1.00 14.27 341 VAL A C 1
ATOM 2552 O O . VAL A 1 327 ? 24.293 -3.994 58.233 1.00 14.17 341 VAL A O 1
ATOM 2559 N N . PHE A 1 328 ? 22.363 -4.686 59.144 1.00 13.83 342 PHE A N 1
ATOM 2560 C CA . PHE A 1 328 ? 22.709 -4.106 60.452 1.00 13.21 342 PHE A CA 1
ATOM 2561 C C . PHE A 1 328 ? 23.649 -5.065 61.163 1.00 12.48 342 PHE A C 1
ATOM 2562 O O . PHE A 1 328 ? 23.275 -6.163 61.544 1.00 16.19 342 PHE A O 1
ATOM 2570 N N . ARG A 1 329 ? 24.877 -4.636 61.371 1.00 14.55 343 ARG A N 1
ATOM 2571 C CA . ARG A 1 329 ? 25.854 -5.477 62.050 1.00 15.29 343 ARG A CA 1
ATOM 2572 C C . ARG A 1 329 ? 25.402 -5.681 63.478 1.00 16.02 343 ARG A C 1
ATOM 2573 O O . ARG A 1 329 ? 25.006 -4.725 64.132 1.00 16.35 343 ARG A O 1
ATOM 2581 N N . LYS A 1 330 ? 25.443 -6.922 63.974 1.00 18.00 344 LYS A N 1
ATOM 2582 C CA . LYS A 1 330 ? 25.011 -7.221 65.337 1.00 20.16 344 LYS A CA 1
ATOM 2583 C C . LYS A 1 330 ? 25.764 -6.416 66.415 1.00 18.53 344 LYS A C 1
ATOM 2584 O O . LYS A 1 330 ? 25.151 -5.930 67.394 1.00 18.92 344 LYS A O 1
ATOM 2587 N N . GLU A 1 331 ? 27.062 -6.262 66.270 1.00 19.16 345 GLU A N 1
ATOM 2588 C CA A GLU A 1 331 ? 27.890 -5.720 67.352 0.60 18.91 345 GLU A CA 1
ATOM 2589 C CA B GLU A 1 331 ? 27.837 -5.742 67.389 0.40 19.00 345 GLU A CA 1
ATOM 2590 C C . GLU A 1 331 ? 27.602 -4.259 67.641 1.00 17.65 345 GLU A C 1
ATOM 2591 O O . GLU A 1 331 ? 27.453 -3.870 68.794 1.00 18.57 345 GLU A O 1
ATOM 2602 N N . ASP A 1 332 ? 27.532 -3.459 66.581 1.00 14.47 346 ASP A N 1
ATOM 2603 C CA . ASP A 1 332 ? 27.416 -1.980 66.709 1.00 14.07 346 ASP A CA 1
ATOM 2604 C C . ASP A 1 332 ? 26.223 -1.357 66.003 1.00 14.42 346 ASP A C 1
ATOM 2605 O O . ASP A 1 332 ? 26.052 -0.124 66.017 1.00 15.36 346 ASP A O 1
ATOM 2610 N N . HIS A 1 333 ? 25.384 -2.229 65.449 1.00 14.29 347 HIS A N 1
ATOM 2611 C CA . HIS A 1 333 ? 24.137 -1.821 64.791 1.00 13.27 347 HIS A CA 1
ATOM 2612 C C . HIS A 1 333 ? 24.320 -0.859 63.617 1.00 14.19 347 HIS A C 1
ATOM 2613 O O . HIS A 1 333 ? 23.379 -0.182 63.233 1.00 14.89 347 HIS A O 1
ATOM 2620 N N . GLN A 1 334 ? 25.516 -0.818 63.042 1.00 13.61 348 GLN A N 1
ATOM 2621 C CA . GLN A 1 334 ? 25.799 0.009 61.855 1.00 12.58 348 GLN A CA 1
ATOM 2622 C C . GLN A 1 334 ? 25.411 -0.770 60.606 1.00 12.98 348 GLN A C 1
ATOM 2623 O O . GLN A 1 334 ? 25.741 -1.953 60.472 1.00 13.21 348 GLN A O 1
ATOM 2629 N N . ALA A 1 335 ? 24.678 -0.121 59.708 1.00 13.76 349 ALA A N 1
ATOM 2630 C CA . ALA A 1 335 ? 24.390 -0.725 58.412 1.00 12.74 349 ALA A CA 1
ATOM 2631 C C . ALA A 1 335 ? 25.671 -0.805 57.586 1.00 12.67 349 ALA A C 1
ATOM 2632 O O . ALA A 1 335 ? 26.183 0.207 57.126 1.00 13.13 349 ALA A O 1
ATOM 2634 N N . LEU A 1 336 ? 26.102 -2.030 57.323 1.00 12.85 350 LEU A N 1
ATOM 2635 C CA . LEU A 1 336 ? 27.101 -2.275 56.304 1.00 13.02 350 LEU A CA 1
ATOM 2636 C C . LEU A 1 336 ? 26.402 -2.153 54.943 1.00 12.81 350 LEU A C 1
ATOM 2637 O O . LEU A 1 336 ? 25.242 -2.493 54.802 1.00 12.19 350 LEU A O 1
ATOM 2642 N N . GLN A 1 337 ? 27.123 -1.639 53.961 1.00 13.26 351 GLN A N 1
ATOM 2643 C CA . GLN A 1 337 ? 26.526 -1.278 52.688 1.00 13.26 351 GLN A CA 1
ATOM 2644 C C . GLN A 1 337 ? 27.619 -1.135 51.646 1.00 12.78 351 GLN A C 1
ATOM 2645 O O . GLN A 1 337 ? 28.783 -0.902 51.960 1.00 12.68 351 GLN A O 1
ATOM 2651 N N . SER A 1 338 ? 27.221 -1.306 50.393 1.00 13.06 352 SER A N 1
ATOM 2652 C CA . SER A 1 338 ? 28.108 -1.015 49.285 1.00 12.26 352 SER A CA 1
ATOM 2653 C C . SER A 1 338 ? 28.505 0.425 49.284 1.00 11.50 352 SER A C 1
ATOM 2654 O O . SER A 1 338 ? 27.788 1.247 49.802 1.00 11.36 352 SER A O 1
ATOM 2665 N N . TYR A 1 340 ? 30.701 3.201 46.232 1.00 11.46 354 TYR A N 1
ATOM 2666 C CA . TYR A 1 340 ? 30.917 3.238 44.770 1.00 12.84 354 TYR A CA 1
ATOM 2667 C C . TYR A 1 340 ? 32.200 3.948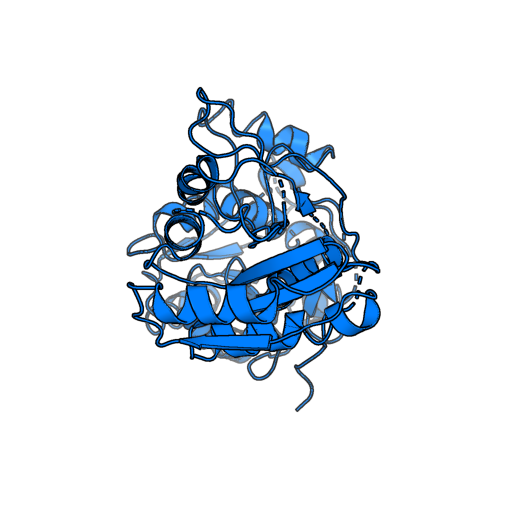 44.382 1.00 11.82 354 TYR A C 1
ATOM 2668 O O . TYR A 1 340 ? 32.375 5.117 44.686 1.00 11.54 354 TYR A O 1
ATOM 2677 N N . HIS A 1 341 ? 33.103 3.225 43.760 1.00 11.46 355 HIS A N 1
ATOM 2678 C CA . HIS A 1 341 ? 34.303 3.775 43.170 1.00 11.31 355 HIS A CA 1
ATOM 2679 C C . HIS A 1 341 ? 33.876 4.376 41.834 1.00 11.83 355 HIS A C 1
ATOM 2680 O O . HIS A 1 341 ? 33.383 3.676 40.959 1.00 12.68 355 HIS A O 1
ATOM 2687 N N . PHE A 1 342 ? 34.101 5.683 41.696 1.00 10.71 356 PHE A N 1
ATOM 2688 C CA . PHE A 1 342 ? 33.635 6.482 40.524 1.00 11.84 356 PHE A CA 1
ATOM 2689 C C . PHE A 1 342 ? 34.809 7.121 39.818 1.00 12.58 356 PHE A C 1
ATOM 2690 O O . PHE A 1 342 ? 35.921 7.191 40.349 1.00 12.76 356 PHE A O 1
ATOM 2698 N N . LYS A 1 343 ? 34.547 7.575 38.578 1.00 13.20 357 LYS A N 1
ATOM 2699 C CA A LYS A 1 343 ? 35.461 8.403 37.813 0.70 14.01 357 LYS A CA 1
ATOM 2700 C CA B LYS A 1 343 ? 35.458 8.396 37.780 0.30 14.02 357 LYS A CA 1
ATOM 2701 C C . LYS A 1 343 ? 34.642 9.585 37.265 1.00 13.95 357 LYS A C 1
ATOM 2702 O O . LYS A 1 343 ? 33.530 9.382 36.705 1.00 14.99 357 LYS A O 1
ATOM 2713 N N . VAL A 1 344 ? 35.137 10.809 37.450 1.00 14.01 358 VAL A N 1
ATOM 2714 C CA . VAL A 1 344 ? 34.417 11.973 36.988 1.00 13.63 358 VAL A CA 1
ATOM 2715 C C . VAL A 1 344 ? 34.416 12.063 35.452 1.00 15.45 358 VAL A C 1
ATOM 2716 O O . VAL A 1 344 ? 35.488 11.994 34.808 1.00 15.31 358 VAL A O 1
ATOM 2720 N N . LYS A 1 345 ? 33.215 12.279 34.891 1.00 15.38 359 LYS A N 1
ATOM 2721 C CA . LYS A 1 345 ? 33.019 12.645 33.488 1.00 16.94 359 LYS A CA 1
ATOM 2722 C C . LYS A 1 345 ? 32.408 14.044 33.463 1.00 16.65 359 LYS A C 1
ATOM 2723 O O . LYS A 1 345 ? 31.486 14.336 34.215 1.00 16.22 359 LYS A O 1
ATOM 2726 N N . VAL A 1 346 ? 32.916 14.929 32.620 1.00 16.43 360 VAL A N 1
ATOM 2727 C CA . VAL A 1 346 ? 32.368 16.283 32.557 1.00 17.50 360 VAL A CA 1
ATOM 2728 C C . VAL A 1 346 ? 31.456 16.404 31.328 1.0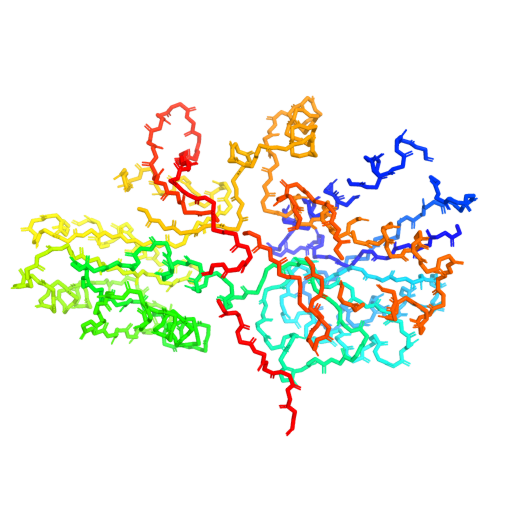0 18.36 360 VAL A C 1
ATOM 2729 O O . VAL A 1 346 ? 31.915 16.243 30.194 1.00 19.17 360 VAL A O 1
ATOM 2733 N N . ASP A 1 347 ? 30.155 16.577 31.569 1.00 17.41 361 ASP A N 1
ATOM 2734 C CA . ASP A 1 347 ? 29.183 16.798 30.501 1.00 16.87 361 ASP A CA 1
ATOM 2735 C C . ASP A 1 347 ? 28.731 18.244 30.670 1.00 15.90 361 ASP A C 1
ATOM 2736 O O . ASP A 1 347 ? 28.101 18.581 31.686 1.00 16.45 361 ASP A O 1
ATOM 2741 N N . PRO A 1 348 ? 29.094 19.118 29.728 1.00 17.74 362 PRO A N 1
ATOM 2742 C CA . PRO A 1 348 ? 28.821 20.547 29.981 1.00 18.56 362 PRO A CA 1
ATOM 2743 C C . PRO A 1 348 ? 27.351 20.919 30.156 1.00 21.99 362 PRO A C 1
ATOM 2744 O O . PRO A 1 348 ? 27.058 21.964 30.757 1.00 24.30 362 PRO A O 1
ATOM 2748 N N . ALA A 1 349 ? 26.455 20.081 29.663 1.00 18.61 363 ALA A N 1
ATOM 2749 C CA . ALA A 1 349 ? 25.024 20.334 29.804 1.00 21.75 363 ALA A CA 1
ATOM 2750 C C . ALA A 1 349 ? 24.430 19.951 31.155 1.00 21.31 363 ALA A C 1
ATOM 2751 O O . ALA A 1 349 ? 23.235 20.227 31.395 1.00 23.90 363 ALA A O 1
ATOM 2753 N N . VAL A 1 350 ? 25.194 19.217 31.962 1.00 16.09 364 VAL A N 1
ATOM 2754 C CA . VAL A 1 350 ? 24.726 18.734 33.249 1.00 15.79 364 VAL A CA 1
ATOM 2755 C C . VAL A 1 350 ? 25.341 19.587 34.359 1.00 17.47 364 VAL A C 1
ATOM 2756 O O . VAL A 1 350 ? 26.549 19.836 34.359 1.00 16.53 364 VAL A O 1
ATOM 2760 N N . ALA A 1 351 ? 24.517 19.960 35.342 1.00 17.11 365 ALA A N 1
ATOM 2761 C CA . ALA A 1 351 ? 24.902 20.916 36.389 1.00 17.04 365 ALA A CA 1
ATOM 2762 C C . ALA A 1 351 ? 25.957 20.388 37.368 1.00 18.52 365 ALA A C 1
ATOM 2763 O O . ALA A 1 351 ? 26.653 21.164 38.054 1.00 19.66 365 ALA A O 1
ATOM 2765 N N . TRP A 1 352 ? 26.002 19.083 37.488 1.00 15.61 366 TRP A N 1
ATOM 2766 C CA . TRP A 1 352 ? 26.982 18.385 38.323 1.00 13.26 366 TRP A CA 1
ATOM 2767 C C . TRP A 1 352 ? 27.920 17.570 37.457 1.00 14.20 366 TRP A C 1
ATOM 2768 O O . TRP A 1 352 ? 27.568 17.159 36.376 1.00 14.39 366 TRP A O 1
ATOM 2779 N N . ALA A 1 353 ? 29.122 17.326 37.952 1.00 14.45 367 ALA A N 1
ATOM 2780 C CA . ALA A 1 353 ? 29.991 16.332 37.345 1.00 15.53 367 ALA A CA 1
ATOM 2781 C C . ALA A 1 353 ? 29.268 14.998 37.386 1.00 14.97 367 ALA A C 1
ATOM 2782 O O . ALA A 1 353 ? 28.588 14.688 38.367 1.00 14.94 367 ALA A O 1
ATOM 2784 N N . VAL A 1 354 ? 29.439 14.195 36.335 1.00 14.81 368 VAL A N 1
ATOM 2785 C CA . VAL A 1 354 ? 28.779 12.887 36.259 1.00 15.58 368 VAL A CA 1
ATOM 2786 C C . VAL A 1 354 ? 29.750 11.903 36.845 1.00 16.14 368 VAL A C 1
ATOM 2787 O O . VAL A 1 354 ? 30.902 11.832 36.407 1.00 18.66 368 VAL A O 1
ATOM 2791 N N . LEU A 1 355 ? 29.288 11.126 37.820 1.00 14.94 369 LEU A N 1
ATOM 2792 C CA . LEU A 1 355 ? 30.116 10.123 38.466 1.00 14.33 369 LEU A CA 1
ATOM 2793 C C . LEU A 1 355 ? 29.885 8.791 37.769 1.00 14.99 369 LEU A C 1
ATOM 2794 O O . LEU A 1 355 ? 28.870 8.108 38.014 1.00 17.54 369 LEU A O 1
ATOM 2799 N N . GLU A 1 356 ? 30.798 8.415 36.892 1.00 14.42 370 GLU A N 1
ATOM 2800 C CA . GLU A 1 356 ? 30.700 7.155 36.191 1.00 15.49 370 GLU A CA 1
ATOM 2801 C C . GLU A 1 356 ? 31.218 6.011 37.076 1.00 15.02 370 GLU A C 1
ATOM 2802 O O . GLU A 1 356 ? 32.167 6.192 37.814 1.00 13.85 370 GLU A O 1
ATOM 2808 N N . PRO A 1 357 ? 30.607 4.833 36.975 1.00 16.22 371 PRO A N 1
ATOM 2809 C CA . PRO A 1 357 ? 31.021 3.714 37.804 1.00 15.48 371 PRO A CA 1
ATOM 2810 C C . PRO A 1 357 ? 32.357 3.131 37.343 1.00 16.52 371 PRO A C 1
ATOM 2811 O O . PRO A 1 357 ? 32.568 2.921 36.148 1.00 19.59 371 PRO A O 1
ATOM 2815 N N . VAL A 1 358 ? 33.241 2.885 38.281 1.00 13.68 372 VAL A N 1
ATOM 2816 C CA . VAL A 1 358 ? 34.436 2.069 38.045 1.00 13.68 372 VAL A CA 1
ATOM 2817 C C . VAL A 1 358 ? 34.203 0.690 38.660 1.00 15.03 372 VAL A C 1
ATOM 2818 O O . VAL A 1 358 ? 34.396 -0.305 37.986 1.00 17.05 372 VAL A O 1
ATOM 2822 N N . ARG A 1 359 ? 33.766 0.642 39.926 1.00 14.35 373 ARG A N 1
ATOM 2823 C CA . ARG A 1 359 ? 33.510 -0.627 40.614 1.00 14.08 373 ARG A CA 1
ATOM 2824 C C . ARG A 1 359 ? 32.566 -0.365 41.769 1.00 13.92 373 ARG A C 1
ATOM 2825 O O . ARG A 1 359 ? 32.708 0.661 42.447 1.00 15.48 373 ARG A O 1
ATOM 2833 N N . GLU A 1 360 ? 31.642 -1.309 41.993 1.00 14.47 374 GLU A N 1
ATOM 2834 C CA . GLU A 1 360 ? 30.844 -1.326 43.222 1.00 14.70 374 GLU A CA 1
ATOM 2835 C C . GLU A 1 360 ? 31.667 -2.022 44.295 1.00 15.60 374 GLU A C 1
ATOM 2836 O O . GLU A 1 360 ? 32.060 -3.164 44.130 1.00 18.15 374 GLU A O 1
ATOM 2842 N N . LEU A 1 361 ? 31.963 -1.321 45.385 1.00 13.76 375 LEU A N 1
ATOM 2843 C CA . LEU A 1 361 ? 32.685 -1.944 46.475 1.00 13.67 375 LEU A CA 1
ATOM 2844 C C . LEU A 1 361 ? 31.645 -2.606 47.374 1.00 14.26 375 LEU A C 1
ATOM 2845 O O . LEU A 1 361 ? 30.902 -1.934 48.108 1.00 14.74 375 LEU A O 1
ATOM 2850 N N . LYS A 1 362 ? 31.597 -3.923 47.300 1.00 16.83 376 LYS A N 1
ATOM 2851 C CA A LYS A 1 362 ? 30.651 -4.739 48.041 0.50 17.33 376 LYS A CA 1
ATOM 2852 C CA B LYS A 1 362 ? 30.621 -4.692 48.050 0.50 16.92 376 LYS A CA 1
ATOM 2853 C C . LYS A 1 362 ? 31.011 -4.769 49.526 1.00 16.61 376 LYS A C 1
ATOM 2854 O O . LYS A 1 362 ? 32.143 -4.461 49.918 1.00 15.65 376 LYS A O 1
ATOM 2861 N N . ILE A 1 363 ? 30.051 -5.169 50.345 1.00 15.97 377 ILE A N 1
ATOM 2862 C CA . ILE A 1 363 ? 30.235 -5.156 51.789 1.00 17.04 377 ILE A CA 1
ATOM 2863 C C . ILE A 1 363 ? 31.509 -5.848 52.236 1.00 17.69 377 ILE A C 1
ATOM 2864 O O . ILE A 1 363 ? 32.242 -5.322 53.071 1.00 17.64 377 ILE A O 1
ATOM 2869 N N . GLU A 1 364 ? 31.794 -7.015 51.654 1.00 18.25 378 GLU A N 1
ATOM 2870 C CA A GLU A 1 364 ? 32.978 -7.767 52.098 0.70 20.42 378 GLU A CA 1
ATOM 2871 C CA B GLU A 1 364 ? 32.973 -7.814 52.028 0.30 19.17 378 GLU A CA 1
ATOM 2872 C C . GLU A 1 364 ? 34.316 -7.197 51.648 1.00 19.09 378 GLU A C 1
ATOM 2873 O O . GLU A 1 364 ? 35.379 -7.691 52.078 1.00 22.34 378 GLU A O 1
ATOM 2884 N N . GLU A 1 365 ? 34.283 -6.189 50.786 1.00 17.75 379 GLU A N 1
ATOM 2885 C CA . GLU A 1 365 ? 35.526 -5.532 50.320 1.00 18.22 379 GLU A CA 1
ATOM 2886 C C . GLU A 1 365 ? 36.065 -4.474 51.265 1.00 17.25 379 GLU A C 1
ATOM 2887 O O . GLU A 1 365 ? 37.143 -3.931 50.992 1.00 18.03 379 GLU A O 1
ATOM 2901 N N . ASN A 1 367 ? 36.665 -3.474 55.462 1.00 16.13 381 ASN A N 1
ATOM 2902 C CA A ASN A 1 367 ? 36.635 -3.820 56.889 0.50 16.46 381 ASN A CA 1
ATOM 2903 C CA B ASN A 1 367 ? 36.633 -3.831 56.880 0.50 17.28 381 ASN A CA 1
ATOM 2904 C C . ASN A 1 367 ? 36.310 -2.562 57.707 1.00 17.28 381 ASN A C 1
ATOM 2905 O O . ASN A 1 367 ? 37.158 -1.668 57.874 1.00 18.88 381 ASN A O 1
ATOM 2914 N N . ILE A 1 368 ? 35.086 -2.470 58.217 1.00 16.16 382 ILE A N 1
ATOM 2915 C CA . ILE A 1 368 ? 34.674 -1.263 58.963 1.00 15.73 382 ILE A CA 1
ATOM 2916 C C . ILE A 1 368 ? 34.932 -1.579 60.455 1.00 17.08 382 ILE A C 1
ATOM 2917 O O . ILE A 1 368 ? 34.348 -2.535 61.016 1.00 17.56 382 ILE A O 1
ATOM 2922 N N . PRO A 1 369 ? 35.809 -0.789 61.108 1.00 19.99 383 PRO A N 1
ATOM 2923 C CA A PRO A 1 369 ? 36.138 -1.090 62.511 0.50 21.26 383 PRO A CA 1
ATOM 2924 C CA B PRO A 1 369 ? 36.125 -1.144 62.496 0.50 21.24 383 PRO A CA 1
ATOM 2925 C C . PRO A 1 369 ? 34.919 -1.066 63.445 1.00 19.77 383 PRO A C 1
ATOM 2926 O O . PRO A 1 369 ? 33.956 -0.319 63.204 1.00 21.61 383 PRO A O 1
ATOM 2933 N N . ILE A 1 370 ? 34.976 -1.888 64.495 1.00 19.30 384 ILE A N 1
ATOM 2934 C CA . ILE A 1 370 ? 33.970 -1.939 65.557 1.00 19.58 384 ILE A CA 1
ATOM 2935 C C . ILE A 1 370 ? 34.581 -1.153 66.727 1.00 20.91 384 ILE A C 1
ATOM 2936 O O . ILE A 1 370 ? 35.661 -1.492 67.228 1.00 20.69 384 ILE A O 1
ATOM 2941 N N . LYS A 1 371 ? 33.921 -0.082 67.133 1.00 20.48 385 LYS A N 1
ATOM 2942 C CA . LYS A 1 371 ? 34.469 0.882 68.091 1.00 22.33 385 LYS A CA 1
ATOM 2943 C C . LYS A 1 371 ? 33.558 1.137 69.276 1.00 22.08 385 LYS A C 1
ATOM 2944 O O . LYS A 1 371 ? 33.787 2.093 70.021 1.00 23.36 385 LYS A O 1
ATOM 2947 N N . ASN A 1 372 ? 32.540 0.296 69.475 1.00 22.13 386 ASN A N 1
ATOM 2948 C CA . ASN A 1 372 ? 31.622 0.509 70.590 1.00 23.12 386 ASN A CA 1
ATOM 2949 C C . ASN A 1 372 ? 31.929 -0.287 71.859 1.00 26.27 386 ASN A C 1
ATOM 2950 O O . ASN A 1 372 ? 31.169 -0.193 72.811 1.00 29.44 386 ASN A O 1
ATOM 2955 N N . LYS A 1 373 ? 33.040 -1.029 71.887 1.00 28.70 387 LYS A N 1
ATOM 2956 C CA . LYS A 1 373 ? 33.456 -1.789 73.091 1.00 33.67 387 LYS A CA 1
ATOM 2957 C C . LYS A 1 373 ? 34.022 -0.801 74.106 1.00 37.02 387 LYS A C 1
ATOM 2958 O O . LYS A 1 373 ? 34.939 -0.051 73.797 1.00 38.66 387 LYS A O 1
ATOM 2960 N N . LYS A 1 374 ? 33.450 -0.771 75.305 1.00 42.27 388 LYS A N 1
ATOM 2961 C CA . LYS A 1 374 ? 33.927 0.140 76.363 1.00 45.87 388 LYS A CA 1
ATOM 2962 C C . LYS A 1 374 ? 34.838 -0.624 77.346 1.00 48.55 388 LYS A C 1
ATOM 2963 O O . LYS A 1 374 ? 35.843 -0.088 77.854 1.00 50.00 388 LYS A O 1
#

Foldseek 3Di:
DQEEEEEEQCAADCVVLRVLLVLLLLLCVLVVNDAAPNHDYHYDYQHQNLDQVSLLVRVLCCCPVVVHLAYEDYRHLSNLLSNQVSCVVSVHAYEYPAHADPCCLFASDDLRYAYLHHHLLCQLLQFLLLPAAAQEEEEEEAEPDCSGVVSVVSNVVNSVVHNYHYQYYYYHHLPDQQCVVVLVVQLVSFLPDGGAYEYEYDHDDDNPPVVNSVVPSVVSRYAYHYEDDWFLVQLSCLSRAWWGYYPDDLPPQDDPQSVCQQVVCCVVPVDGRTSSSQRSSSVNLVSQLCNLLVDSNSVSSSVSAFWDQGSQGMTQHNQRNYDQGKAIFIWDNDPVGSGTHTHGPDICGRVSDRDRRHDD

Sequence (360 aa):
DLKKIALIYGKTGPLEAYAKKQQTETGLGLEYATKGTTTLDGRKKIVVIITKDDQSKKPDLSKKAALAEAYQDDGADIAIGTSSSAAALADLPVAEENKKKKILIVEPAVADQITGEKWNRYIFRTGRNSSSQDAISNAVAIGKQGVTIATLAQDYAFGRDGVAAFKEEALAKTGATLATEEYVPTTTTTDFTAVGQRLFDALKDKPGKKIIWVIWAGGGDDPLTKLQQDDPKRRYGIEELSTGGNILPALAAYKRLPGEGATYYYYYDDIPKNPINEWLVTEEHQQKRFNAPPDFFTAGGFSAAAVVTAVQKKAKSTDTEKLIAAEGEFDTPKGKKVVFRKEEDHQALQSYHFKKVKVDPAVAWAVLEPVRELKKIEEENNIPPIKNKK